Protein AF-A0A4U8SNS2-F1 (afdb_monomer_lite)

Sequence (271 aa):
MSETYQIYAPNSIILQVDKGTNKIHLTPYTNIETGKYTEEYSKALLQAWQIMEEAKKQYKPLYLDPSLKTNPNHFKEFQSFRNLYLKDPIKKAIAPWTKKEKAYYESLQTKRERYQYLVIRSGLRSAVIDIPFDAIGGVDEKGRVINKEYEDIFYQVDRNKDTLKSEFFATEWGIAAGILGNPEYFASDLTGFTARYVQSTILYIQLNPKIDYRGILKIIEIYGKDYVGSFRTFKSGLRKNPLRQQQLTALAKSIKPDRFGMLPYIDEIMG

pLDDT: mean 79.79, std 13.4, range [37.72, 96.94]

Structure (mmCIF, N/CA/C/O backbone):
data_AF-A0A4U8SNS2-F1
#
_entry.id   AF-A0A4U8SNS2-F1
#
loop_
_atom_site.group_PDB
_atom_site.id
_atom_site.type_symbol
_atom_site.label_atom_id
_atom_site.label_alt_id
_atom_site.label_comp_id
_atom_site.label_asym_id
_atom_site.label_entity_id
_atom_site.label_seq_id
_atom_site.pdbx_PDB_ins_code
_atom_site.Cartn_x
_atom_site.Cartn_y
_atom_site.Cartn_z
_atom_site.occupancy
_atom_site.B_iso_or_equiv
_atom_site.auth_seq_id
_atom_site.auth_comp_id
_atom_site.auth_asym_id
_atom_site.auth_atom_id
_atom_site.pdbx_PDB_model_num
ATOM 1 N N . MET A 1 1 ? -43.840 -0.088 43.034 1.00 58.06 1 MET A N 1
ATOM 2 C CA . MET A 1 1 ? -42.802 0.017 41.986 1.00 58.06 1 MET A CA 1
ATOM 3 C C . MET A 1 1 ? -42.118 -1.331 41.931 1.00 58.06 1 MET A C 1
ATOM 5 O O . MET A 1 1 ? -41.844 -1.858 43.004 1.00 58.06 1 MET A O 1
ATOM 9 N N . SER A 1 2 ? -41.939 -1.931 40.755 1.00 67.75 2 SER A N 1
ATOM 10 C CA . SER A 1 2 ? -41.145 -3.156 40.679 1.00 67.75 2 SER A CA 1
ATOM 11 C C . SER A 1 2 ? -39.680 -2.822 40.957 1.00 67.75 2 SER A C 1
ATOM 13 O O . SER A 1 2 ? -39.195 -1.755 40.576 1.00 67.75 2 SER A O 1
ATOM 15 N N . GLU A 1 3 ? -38.993 -3.685 41.702 1.00 90.38 3 GLU A N 1
ATOM 16 C CA . GLU A 1 3 ? -37.563 -3.515 41.935 1.00 90.38 3 GLU A CA 1
ATOM 17 C C . GLU A 1 3 ? -36.812 -3.736 40.622 1.00 90.38 3 GLU A C 1
ATOM 19 O O . GLU A 1 3 ? -37.021 -4.737 39.936 1.00 90.38 3 GLU A O 1
ATOM 24 N N . THR A 1 4 ? -35.912 -2.816 40.287 1.00 91.88 4 THR A N 1
ATOM 25 C CA . THR A 1 4 ? -35.063 -2.911 39.097 1.00 91.88 4 THR A CA 1
ATOM 26 C C . THR A 1 4 ? -33.593 -2.972 39.485 1.00 91.88 4 THR A C 1
ATOM 28 O O . THR A 1 4 ? -33.185 -2.341 40.461 1.00 91.88 4 THR A O 1
ATOM 31 N N . TYR A 1 5 ? -32.783 -3.658 38.684 1.00 91.50 5 TYR A N 1
ATOM 32 C CA . TYR A 1 5 ? -31.321 -3.617 38.751 1.00 91.50 5 TYR A CA 1
ATOM 33 C C . TYR A 1 5 ? -30.731 -3.153 37.416 1.00 91.50 5 TYR A C 1
ATOM 35 O O . TYR A 1 5 ? -31.436 -3.061 36.410 1.00 91.50 5 TYR A O 1
ATOM 43 N N . GLN A 1 6 ? -29.444 -2.808 37.414 1.00 92.69 6 GLN A N 1
ATOM 44 C CA . GLN A 1 6 ? -28.739 -2.334 36.225 1.00 92.69 6 GLN A CA 1
ATOM 45 C C . GLN A 1 6 ? -27.722 -3.367 35.748 1.00 92.69 6 GLN A C 1
ATOM 47 O O . GLN A 1 6 ? -27.016 -3.966 36.560 1.00 92.69 6 GLN A O 1
ATOM 52 N N . ILE A 1 7 ? -27.619 -3.527 34.430 1.00 90.88 7 ILE A N 1
ATOM 53 C CA . ILE A 1 7 ? -26.528 -4.260 33.782 1.00 90.88 7 ILE A CA 1
ATOM 54 C C . ILE A 1 7 ? -25.765 -3.329 32.840 1.00 90.88 7 ILE A C 1
ATOM 56 O O . ILE A 1 7 ? -26.348 -2.442 32.214 1.00 90.88 7 ILE A O 1
ATOM 60 N N . TYR A 1 8 ? -24.456 -3.551 32.734 1.00 88.00 8 TYR A N 1
ATOM 61 C CA . TYR A 1 8 ? -23.557 -2.790 31.869 1.00 88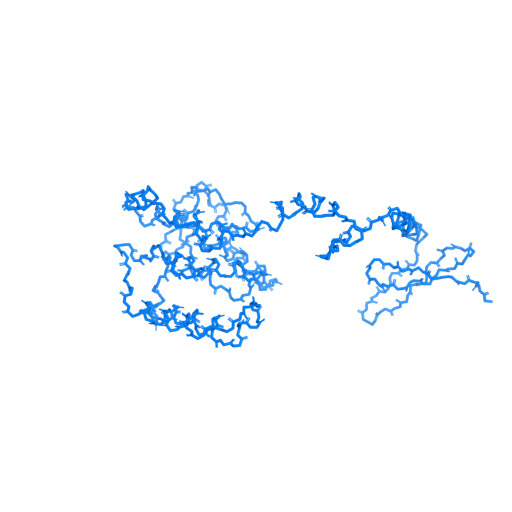.00 8 TYR A CA 1
ATOM 62 C C . TYR A 1 8 ? -23.155 -3.653 30.677 1.00 88.00 8 TYR A C 1
ATOM 64 O O . TYR A 1 8 ? -22.495 -4.684 30.839 1.00 88.00 8 TYR A O 1
ATOM 72 N N . ALA A 1 9 ? -23.563 -3.238 29.481 1.00 81.00 9 ALA A N 1
ATOM 73 C CA . ALA A 1 9 ? -23.196 -3.907 28.242 1.00 81.00 9 ALA A CA 1
ATOM 74 C C . ALA A 1 9 ? -21.748 -3.562 27.821 1.00 81.00 9 ALA A C 1
ATOM 76 O O . ALA A 1 9 ? -21.216 -2.527 28.233 1.00 81.00 9 ALA A O 1
ATOM 77 N N . PRO A 1 10 ? -21.099 -4.381 26.967 1.00 71.75 10 PRO A N 1
ATOM 78 C CA . PRO A 1 10 ? -19.729 -4.129 26.499 1.00 71.75 10 PRO A CA 1
ATOM 79 C C . PRO A 1 10 ? -19.518 -2.777 25.801 1.00 71.75 10 PRO A C 1
ATOM 81 O O . PRO A 1 10 ? -18.413 -2.246 25.808 1.00 71.75 10 PRO A O 1
ATOM 84 N N . ASN A 1 11 ? -20.568 -2.208 25.208 1.00 75.50 11 ASN A N 1
ATOM 85 C CA . ASN A 1 11 ? -20.565 -0.887 24.574 1.00 75.50 11 ASN A CA 1
ATOM 86 C C . ASN A 1 11 ? -20.884 0.262 25.556 1.00 75.50 11 ASN A C 1
ATOM 88 O O . ASN A 1 11 ? -21.256 1.350 25.121 1.00 75.50 11 ASN A O 1
ATOM 92 N N . SER A 1 12 ? -20.775 0.015 26.865 1.00 77.62 12 SER A N 1
ATOM 93 C CA . SER A 1 12 ? -21.041 0.969 27.952 1.00 77.62 12 SER A CA 1
ATOM 94 C C . SER A 1 12 ? -22.497 1.429 28.084 1.00 77.62 12 SER A C 1
ATOM 96 O O . SER A 1 12 ? -22.777 2.350 28.851 1.00 77.62 12 SER A O 1
ATOM 98 N N . ILE A 1 13 ? -23.442 0.789 27.387 1.00 82.12 13 ILE A N 1
ATOM 99 C CA . ILE A 1 13 ? -24.870 1.048 27.589 1.00 82.12 13 ILE A CA 1
ATOM 100 C C . ILE A 1 13 ? -25.312 0.430 28.917 1.00 82.12 13 ILE A C 1
ATOM 102 O O . ILE A 1 13 ? -25.026 -0.733 29.207 1.00 82.12 13 ILE A O 1
ATOM 106 N N . ILE A 1 14 ? -26.038 1.221 29.705 1.00 87.62 14 ILE A N 1
ATOM 107 C CA . ILE A 1 14 ? -26.654 0.791 30.958 1.00 87.62 14 ILE A CA 1
ATOM 108 C C . ILE A 1 14 ? -28.099 0.404 30.663 1.00 87.62 14 ILE A C 1
ATOM 110 O O . ILE A 1 14 ? -28.869 1.220 30.155 1.00 87.62 14 ILE A O 1
ATOM 114 N N . LEU A 1 15 ? -28.469 -0.828 30.993 1.00 88.38 15 LEU A N 1
ATOM 115 C CA . LEU A 1 15 ? -29.829 -1.331 30.819 1.00 88.38 15 LEU A CA 1
ATOM 116 C C . LEU A 1 15 ? -30.478 -1.533 32.184 1.00 88.38 15 LEU A C 1
ATOM 118 O O . LEU A 1 15 ? -29.872 -2.123 33.079 1.00 88.38 15 LEU A O 1
ATOM 122 N N . GLN A 1 16 ? -31.713 -1.055 32.335 1.00 90.62 16 GLN A N 1
ATOM 123 C CA . GLN A 1 16 ? -32.533 -1.339 33.512 1.00 90.62 16 GLN A CA 1
ATOM 124 C C . GLN A 1 16 ? -33.328 -2.623 33.296 1.00 90.62 16 GLN A C 1
ATOM 126 O O . GLN A 1 16 ? -33.959 -2.802 32.251 1.00 90.62 16 GLN A O 1
ATOM 131 N N . VAL A 1 17 ? -33.297 -3.506 34.289 1.00 90.69 17 VAL A N 1
ATOM 132 C CA . VAL A 1 17 ? -33.925 -4.825 34.236 1.00 90.69 17 VAL A CA 1
ATOM 133 C C . VAL A 1 17 ? -34.831 -5.011 35.444 1.00 90.69 17 VAL A C 1
ATOM 135 O O . VAL A 1 17 ? -34.422 -4.779 36.582 1.00 90.69 17 VAL A O 1
ATOM 138 N N . ASP A 1 18 ? -36.064 -5.437 35.196 1.00 90.56 18 ASP A N 1
ATOM 139 C CA . ASP A 1 18 ? -37.022 -5.792 36.238 1.00 90.56 18 ASP A CA 1
ATOM 140 C C . ASP A 1 18 ? -36.593 -7.080 36.960 1.00 90.56 18 ASP A C 1
ATOM 142 O O . ASP A 1 18 ? -36.318 -8.102 36.328 1.00 90.56 18 ASP A O 1
ATOM 146 N N . LYS A 1 19 ? -36.538 -7.048 38.293 1.00 86.75 19 LYS A N 1
ATOM 147 C CA . LYS A 1 19 ? -35.999 -8.142 39.116 1.00 86.75 19 LYS A CA 1
ATOM 148 C C . LYS A 1 19 ? -36.897 -9.384 39.158 1.00 86.75 19 LYS A C 1
ATOM 150 O O . LYS A 1 19 ? -36.391 -10.476 39.393 1.00 86.75 19 LYS A O 1
ATOM 155 N N . GLY A 1 20 ? -38.206 -9.234 38.948 1.00 84.75 20 GLY A N 1
ATOM 156 C CA . GLY A 1 20 ? -39.160 -10.349 38.991 1.00 84.75 20 GLY A CA 1
ATOM 157 C C . GLY A 1 20 ? -39.376 -11.009 37.632 1.00 84.75 20 GLY A C 1
ATOM 158 O O . GLY A 1 20 ? -39.603 -12.212 37.555 1.00 84.75 20 GLY A O 1
ATOM 159 N N . THR A 1 21 ? -39.292 -10.223 36.561 1.00 86.00 21 THR A N 1
ATOM 160 C CA . THR A 1 21 ? -39.642 -10.667 35.202 1.00 86.00 21 THR A CA 1
ATOM 161 C C . THR A 1 21 ? -38.451 -10.735 34.253 1.00 86.00 21 THR A C 1
ATOM 163 O O . THR A 1 21 ? -38.599 -11.209 33.130 1.00 86.00 21 THR A O 1
ATOM 166 N N . ASN A 1 22 ? -37.274 -10.247 34.664 1.00 85.50 22 ASN A N 1
ATOM 167 C CA . ASN A 1 22 ? -36.106 -10.067 33.795 1.00 85.50 22 ASN A CA 1
ATOM 168 C C . ASN A 1 22 ? -36.405 -9.228 32.540 1.00 85.50 22 ASN A C 1
ATOM 170 O O . ASN A 1 22 ? -35.710 -9.313 31.523 1.00 85.50 22 ASN A O 1
ATOM 174 N N . LYS A 1 23 ? -37.452 -8.399 32.601 1.00 87.25 23 LYS A N 1
ATOM 175 C CA . LYS A 1 23 ? -37.836 -7.528 31.502 1.00 87.25 23 LYS A CA 1
ATOM 176 C C . LYS A 1 23 ? -36.833 -6.391 31.377 1.00 87.25 23 LYS A C 1
ATOM 178 O O . LYS A 1 23 ? -36.625 -5.641 32.327 1.00 87.25 23 LYS A O 1
ATOM 183 N N . ILE A 1 24 ? -36.247 -6.240 30.193 1.00 88.12 24 ILE A N 1
ATOM 184 C CA . ILE A 1 24 ? -35.331 -5.139 29.893 1.00 88.12 24 ILE A CA 1
ATOM 185 C C . ILE A 1 24 ? -36.140 -3.914 29.477 1.00 88.12 24 ILE A C 1
ATOM 187 O O . ILE A 1 24 ? -37.003 -3.981 28.597 1.00 88.12 24 ILE A O 1
ATOM 191 N N . HIS A 1 25 ? -35.852 -2.785 30.112 1.00 85.69 25 HIS A N 1
ATOM 192 C CA . HIS A 1 25 ? -36.451 -1.502 29.787 1.00 85.69 25 HIS A CA 1
ATOM 193 C C . HIS A 1 25 ? -35.676 -0.893 28.622 1.00 85.69 25 HIS A C 1
ATOM 195 O O . HIS A 1 25 ? -34.530 -0.469 28.772 1.00 85.69 25 HIS A O 1
ATOM 201 N N . LEU A 1 26 ? -36.304 -0.870 27.451 1.00 80.50 26 LEU A N 1
ATOM 202 C CA . LEU A 1 26 ? -35.721 -0.269 26.263 1.00 80.50 26 LEU A CA 1
ATOM 203 C C . LEU A 1 26 ? -36.050 1.226 26.259 1.00 80.50 26 LEU A C 1
ATOM 205 O O . LEU A 1 26 ? -37.209 1.613 26.109 1.00 80.50 26 LEU A O 1
ATOM 209 N N . THR A 1 27 ? -35.038 2.064 26.465 1.00 72.56 27 THR A N 1
ATOM 210 C CA . THR A 1 27 ? -35.180 3.517 26.397 1.00 72.56 27 THR A CA 1
ATOM 211 C C . THR A 1 27 ? -34.966 4.010 24.967 1.00 72.56 27 THR A C 1
ATOM 213 O O . THR A 1 27 ? -34.025 3.571 24.299 1.00 72.56 27 THR A O 1
ATOM 216 N N . PRO A 1 28 ? -35.814 4.929 24.475 1.00 67.69 28 PRO A N 1
ATOM 217 C CA . PRO A 1 28 ? -35.593 5.558 23.187 1.00 67.69 28 PRO A CA 1
ATOM 218 C C . PRO A 1 28 ? -34.294 6.352 23.187 1.00 67.69 28 PRO A C 1
ATOM 220 O O . PRO A 1 28 ? -34.064 7.201 24.048 1.00 67.69 28 PRO A O 1
ATOM 223 N N . TYR A 1 29 ? -33.451 6.064 22.199 1.00 65.81 29 TYR A N 1
ATOM 224 C CA . TYR A 1 29 ? -32.315 6.903 21.851 1.00 65.81 29 TYR A CA 1
ATOM 225 C C . TYR A 1 29 ? -32.758 7.841 20.726 1.00 65.81 29 TYR A C 1
ATOM 227 O O . TYR A 1 29 ? -33.479 7.423 19.820 1.00 65.81 29 TYR A O 1
ATOM 235 N N . THR A 1 30 ? -32.379 9.118 20.797 1.00 65.44 30 THR A N 1
ATOM 236 C CA . THR A 1 30 ? -32.821 10.159 19.854 1.00 65.44 30 THR A CA 1
ATOM 237 C C . THR A 1 30 ? -32.709 9.697 18.398 1.00 65.44 30 THR A C 1
ATOM 239 O O . THR A 1 30 ? -31.627 9.313 17.959 1.00 65.44 30 THR A O 1
ATOM 242 N N . ASN A 1 31 ? -33.820 9.777 17.655 1.00 64.56 31 ASN A N 1
ATOM 243 C CA . ASN A 1 31 ? -33.942 9.438 16.229 1.00 64.56 31 ASN A CA 1
ATOM 244 C C . ASN A 1 31 ? -33.672 7.967 15.848 1.00 64.56 31 ASN A C 1
ATOM 246 O O . ASN A 1 31 ? -33.418 7.687 14.678 1.00 64.56 31 ASN A O 1
ATOM 250 N N . ILE A 1 32 ? -33.752 7.025 16.794 1.00 66.00 32 ILE A N 1
ATOM 251 C CA . ILE A 1 32 ? -33.686 5.582 16.517 1.00 66.00 32 ILE A CA 1
ATOM 252 C C . ILE A 1 32 ? -34.972 4.931 17.025 1.00 66.00 32 ILE A C 1
ATOM 254 O O . ILE A 1 32 ? -35.309 5.053 18.203 1.00 66.00 32 ILE A O 1
ATOM 258 N N . GLU A 1 33 ? -35.692 4.231 16.146 1.00 70.62 33 GLU A N 1
ATOM 259 C CA . GLU A 1 33 ? -36.829 3.413 16.568 1.00 70.62 33 GLU A CA 1
ATOM 260 C C . GLU A 1 33 ? -36.349 2.297 17.498 1.00 70.62 33 GLU A C 1
ATOM 262 O O . GLU A 1 33 ? -35.540 1.441 17.136 1.00 70.62 33 GLU A O 1
ATOM 267 N N . THR A 1 34 ? -36.859 2.304 18.723 1.00 70.06 34 THR A N 1
ATOM 268 C CA . THR A 1 34 ? -36.603 1.242 19.687 1.00 70.06 34 THR A CA 1
ATOM 269 C C . THR A 1 34 ? -37.538 0.073 19.409 1.00 70.06 34 THR A C 1
ATOM 271 O O . THR A 1 34 ? -38.757 0.237 19.364 1.00 70.06 34 THR A O 1
ATOM 274 N N . GLY A 1 35 ? -36.969 -1.123 19.239 1.00 71.50 35 GLY A N 1
ATOM 275 C CA . GLY A 1 35 ? -37.746 -2.350 19.075 1.00 71.50 35 GLY A CA 1
ATOM 276 C C . GLY A 1 35 ? -38.641 -2.657 20.282 1.00 71.50 35 GLY A C 1
ATOM 277 O O . GLY A 1 35 ? -38.496 -2.088 21.365 1.00 71.50 35 GLY A O 1
ATOM 278 N N . LYS A 1 36 ? -39.579 -3.592 20.109 1.00 77.19 36 LYS A N 1
ATOM 279 C CA . LYS A 1 36 ? -40.393 -4.102 21.222 1.00 77.19 36 LYS A CA 1
ATOM 280 C C . LYS A 1 36 ? -39.582 -5.092 22.057 1.00 77.19 36 LYS A C 1
ATOM 282 O O . LYS A 1 36 ? -38.733 -5.808 21.532 1.00 77.19 36 LYS A O 1
ATOM 287 N N . TYR A 1 37 ? -39.889 -5.159 23.351 1.00 77.06 37 TYR A N 1
ATOM 288 C CA . TYR A 1 37 ? -39.394 -6.231 24.211 1.00 77.06 37 TYR A CA 1
ATOM 289 C C . TYR A 1 37 ? -39.788 -7.595 23.634 1.00 77.06 37 TYR A C 1
ATOM 291 O O . TYR A 1 37 ? -40.953 -7.807 23.293 1.00 77.06 37 TYR A O 1
ATOM 299 N N . THR A 1 38 ? -38.828 -8.514 23.598 1.00 83.56 38 THR A N 1
ATOM 300 C CA . THR A 1 38 ? -39.070 -9.946 23.423 1.00 83.56 38 THR A CA 1
ATOM 301 C C . THR A 1 38 ? -38.384 -10.694 24.561 1.00 83.56 38 THR A C 1
ATOM 303 O O . THR A 1 38 ? -37.312 -10.295 25.047 1.00 83.56 38 THR A O 1
ATOM 306 N N . GLU A 1 39 ? -39.024 -11.764 25.020 1.00 85.38 39 GLU A N 1
ATOM 307 C CA . GLU A 1 39 ? -38.498 -12.590 26.104 1.00 85.38 39 GLU A CA 1
ATOM 308 C C . GLU A 1 39 ? -37.200 -13.277 25.668 1.00 85.38 39 GLU A C 1
ATOM 310 O O . GLU A 1 39 ? -36.213 -13.288 26.406 1.00 85.38 39 GLU A O 1
ATOM 315 N N . GLU A 1 40 ? -37.153 -13.749 24.423 1.00 85.81 40 GLU A N 1
ATOM 316 C CA . GLU A 1 40 ? -36.017 -14.455 23.841 1.00 85.81 40 GLU A CA 1
ATOM 317 C C . GLU A 1 40 ? -34.770 -13.570 23.741 1.00 85.81 40 GLU A C 1
ATOM 319 O O . GLU A 1 40 ? -33.685 -14.004 24.138 1.00 85.81 40 GLU A O 1
ATOM 324 N N . TYR A 1 41 ? -34.895 -12.319 23.271 1.00 81.25 41 TYR A N 1
ATOM 325 C CA . TYR A 1 41 ? -33.744 -11.405 23.197 1.00 81.25 41 TYR A CA 1
ATOM 326 C C . TYR A 1 41 ? -33.242 -11.021 24.583 1.00 81.25 41 TYR A C 1
ATOM 328 O O . TYR A 1 41 ? -32.033 -10.946 24.801 1.00 81.25 41 TYR A O 1
ATOM 336 N N . SER A 1 42 ? -34.156 -10.827 25.535 1.00 84.38 42 SER A N 1
ATOM 337 C CA . SER A 1 42 ? -33.786 -10.484 26.909 1.00 84.38 42 SER A CA 1
ATOM 338 C C . SER A 1 42 ? -33.070 -11.643 27.594 1.00 84.38 42 SER A C 1
ATOM 340 O O . SER A 1 42 ? -32.036 -11.441 28.231 1.00 84.38 42 SER A O 1
ATOM 342 N N . LYS A 1 43 ? -33.549 -12.874 27.387 1.00 88.88 43 LYS A N 1
ATOM 343 C CA . LYS A 1 43 ? -32.899 -14.092 27.875 1.00 88.88 43 LYS A CA 1
ATOM 344 C C . LYS A 1 43 ? -31.502 -14.262 27.280 1.00 88.88 43 LYS A C 1
ATOM 346 O O . LYS A 1 43 ? -30.557 -14.486 28.034 1.00 88.88 43 LYS A O 1
ATOM 351 N N . ALA A 1 44 ? -31.355 -14.111 25.963 1.00 87.31 44 ALA A N 1
ATOM 352 C CA . ALA A 1 44 ? -30.059 -14.220 25.293 1.00 87.31 44 ALA A CA 1
ATOM 353 C C . ALA A 1 44 ? -29.063 -13.157 25.787 1.00 87.31 44 ALA A C 1
ATOM 355 O O . ALA A 1 44 ? -27.910 -13.475 26.081 1.00 87.31 44 ALA A O 1
ATOM 356 N N . LEU A 1 45 ? -29.508 -11.904 25.937 1.00 87.88 45 LEU A N 1
ATOM 357 C CA . LEU A 1 45 ? -28.664 -10.816 26.427 1.00 87.88 45 LEU A CA 1
ATOM 358 C C . LEU A 1 45 ? -28.220 -11.044 27.880 1.00 87.88 45 LEU A C 1
ATOM 360 O O . LEU A 1 45 ? -27.045 -10.865 28.194 1.00 87.88 45 LEU A O 1
ATOM 364 N N . LEU A 1 46 ? -29.134 -11.460 28.761 1.00 90.00 46 LEU A N 1
ATOM 365 C CA . LEU A 1 46 ? -28.813 -11.736 30.164 1.00 90.00 46 LEU A CA 1
ATOM 366 C C . LEU A 1 46 ? -27.861 -12.926 30.307 1.00 90.00 46 LEU A C 1
ATOM 368 O O . LEU A 1 46 ? -26.929 -12.859 31.106 1.00 90.00 46 LEU A O 1
ATOM 372 N N . GLN A 1 47 ? -28.037 -13.974 29.498 1.00 91.25 47 GLN A N 1
ATOM 373 C CA . GLN A 1 47 ? -27.089 -15.090 29.430 1.00 91.25 47 GLN A CA 1
ATOM 374 C C . GLN A 1 47 ? -25.704 -14.624 28.965 1.00 91.25 47 GLN A C 1
ATOM 376 O O . GLN A 1 47 ? -24.703 -14.957 29.595 1.00 91.25 47 GLN A O 1
ATOM 381 N N . ALA A 1 48 ? -25.630 -13.807 27.909 1.00 87.56 48 ALA A N 1
ATOM 382 C CA . ALA A 1 48 ? -24.366 -13.248 27.432 1.00 87.56 48 ALA A CA 1
ATOM 383 C C . ALA A 1 48 ? -23.693 -12.355 28.490 1.00 87.56 48 ALA A C 1
ATOM 385 O O . ALA A 1 48 ? -22.481 -12.442 28.694 1.00 87.56 48 ALA A O 1
ATOM 386 N N . TRP A 1 49 ? -24.474 -11.534 29.199 1.00 90.50 49 TRP A N 1
ATOM 387 C CA . TRP A 1 49 ? -23.984 -10.701 30.296 1.00 90.50 49 TRP A CA 1
ATOM 388 C C . TRP A 1 49 ? -23.435 -11.548 31.452 1.00 90.50 49 TRP A C 1
ATOM 390 O O . TRP A 1 49 ? -22.336 -11.272 31.927 1.00 90.50 49 TRP A O 1
ATOM 400 N N . GLN A 1 50 ? -24.132 -12.617 31.852 1.00 90.44 50 GLN A N 1
ATOM 401 C CA . GLN A 1 50 ? -23.651 -13.549 32.880 1.00 90.44 50 GLN A CA 1
ATOM 402 C C . GLN A 1 50 ? -22.341 -14.228 32.471 1.00 90.44 50 GLN A C 1
ATOM 404 O O . GLN A 1 50 ? -21.395 -14.241 33.255 1.00 90.44 50 GLN A O 1
ATOM 409 N N . ILE A 1 51 ? -22.254 -14.740 31.238 1.00 89.94 51 ILE A N 1
ATOM 410 C CA . ILE A 1 51 ? -21.023 -15.348 30.707 1.00 89.94 51 ILE A CA 1
ATOM 411 C C . ILE A 1 51 ? -19.869 -14.342 30.754 1.00 89.94 51 ILE A C 1
ATOM 413 O O . ILE A 1 51 ? -18.769 -14.679 31.190 1.00 89.94 51 ILE A O 1
ATOM 417 N N . MET A 1 52 ? -20.117 -13.100 30.333 1.00 87.62 52 MET A N 1
ATOM 418 C CA . MET A 1 52 ? -19.121 -12.033 30.373 1.00 87.62 52 MET A CA 1
ATOM 419 C C . MET A 1 52 ? -18.669 -11.731 31.810 1.00 87.62 52 MET A C 1
ATOM 421 O O . MET A 1 52 ? -17.469 -11.609 32.046 1.00 87.62 52 MET A O 1
ATOM 425 N N . GLU A 1 53 ? -19.591 -11.598 32.766 1.00 88.19 53 GLU A N 1
ATOM 426 C CA . GLU A 1 53 ? -19.251 -11.325 34.169 1.00 88.19 53 GLU A CA 1
ATOM 427 C C . GLU A 1 53 ? -18.457 -12.473 34.804 1.00 88.19 53 GLU A C 1
ATOM 429 O O . GLU A 1 53 ? -17.467 -12.226 35.493 1.00 88.19 53 GLU A O 1
ATOM 434 N N . GLU A 1 54 ? -18.809 -13.727 34.516 1.00 90.19 54 GLU A N 1
ATOM 435 C CA . GLU A 1 54 ? -18.022 -14.880 34.966 1.00 90.19 54 GLU A CA 1
ATOM 436 C C . GLU A 1 54 ? -16.626 -14.914 34.327 1.00 90.19 54 GLU A C 1
ATOM 438 O O . GLU A 1 54 ? -15.629 -15.121 35.024 1.00 90.19 54 GLU A O 1
ATOM 443 N N . ALA A 1 55 ? -16.514 -14.622 33.028 1.00 85.06 55 ALA A N 1
ATOM 444 C CA . ALA A 1 55 ? -15.223 -14.538 32.348 1.00 85.06 55 ALA A CA 1
ATOM 445 C C . ALA A 1 55 ? -14.332 -13.423 32.930 1.00 85.06 55 ALA A C 1
ATOM 447 O O . ALA A 1 55 ? -13.137 -13.635 33.143 1.00 85.06 55 ALA A O 1
ATOM 448 N N . LYS A 1 56 ? -14.904 -12.252 33.251 1.00 82.25 56 LYS A N 1
ATOM 449 C CA . LYS A 1 56 ? -14.180 -11.141 33.898 1.00 82.25 56 LYS A CA 1
ATOM 450 C C . LYS A 1 56 ? -13.620 -11.535 35.263 1.00 82.25 56 LYS A C 1
ATOM 452 O O . LYS A 1 56 ? -12.487 -11.174 35.562 1.00 82.25 56 LYS A O 1
ATOM 457 N N . LYS A 1 57 ? -14.376 -12.284 36.077 1.00 87.69 57 LYS A N 1
ATOM 458 C CA . LYS A 1 57 ? -13.906 -12.767 37.392 1.00 87.69 57 LYS A CA 1
ATOM 459 C C . LYS A 1 57 ? -12.691 -13.688 37.270 1.00 87.69 57 LYS A C 1
ATOM 461 O O . LYS A 1 57 ? -11.834 -13.693 38.150 1.00 87.69 57 LYS A O 1
ATOM 466 N N . GLN A 1 58 ? -12.617 -14.470 36.192 1.00 86.31 58 GLN A N 1
ATOM 467 C CA . GLN A 1 58 ? -11.497 -15.377 35.922 1.00 86.31 58 GLN A CA 1
ATOM 468 C C . GLN A 1 58 ? -10.306 -14.673 35.258 1.00 86.31 58 GLN A C 1
ATOM 470 O O . GLN A 1 58 ? -9.171 -15.146 35.367 1.00 86.31 58 GLN A O 1
ATOM 475 N N . TYR A 1 59 ? -10.541 -13.548 34.580 1.00 79.19 59 TYR A N 1
ATOM 476 C CA . TYR A 1 59 ? -9.501 -12.805 33.886 1.00 79.19 59 TYR A CA 1
ATOM 477 C C . TYR A 1 59 ? -8.537 -12.142 34.875 1.00 79.19 59 TYR A C 1
ATOM 479 O O . TYR A 1 59 ? -8.872 -11.190 35.578 1.00 79.19 59 TYR A O 1
ATOM 487 N N . LYS A 1 60 ? -7.295 -12.630 34.891 1.00 78.38 60 LYS A N 1
ATOM 488 C CA . LYS A 1 60 ? -6.177 -11.990 35.585 1.00 78.38 60 LYS A CA 1
ATOM 489 C C . LYS A 1 60 ? -5.336 -11.244 34.549 1.00 78.38 60 LYS A C 1
ATOM 491 O O . LYS A 1 60 ? -4.548 -11.892 33.859 1.00 78.38 60 LYS A O 1
ATOM 496 N N . PRO A 1 61 ? -5.503 -9.918 34.391 1.00 69.94 61 PRO A N 1
ATOM 497 C CA . PRO A 1 61 ? -4.666 -9.159 33.474 1.00 69.94 61 PRO A CA 1
ATOM 498 C C . PRO A 1 61 ? -3.200 -9.267 33.894 1.00 69.94 61 PRO A C 1
ATOM 500 O O . PRO A 1 61 ? -2.848 -9.006 35.045 1.00 69.94 61 PRO A O 1
ATOM 503 N N . LEU A 1 62 ? -2.341 -9.629 32.946 1.00 67.88 62 LEU A N 1
ATOM 504 C CA . LEU A 1 62 ? -0.900 -9.578 33.135 1.00 67.88 62 LEU A CA 1
ATOM 505 C C . LEU A 1 62 ? -0.427 -8.162 32.786 1.00 67.88 62 LEU A C 1
ATOM 507 O O . LEU A 1 62 ? -0.335 -7.800 31.612 1.00 67.88 62 LEU A O 1
ATOM 511 N N . TYR A 1 63 ? -0.158 -7.342 33.796 1.00 69.44 63 TYR A N 1
ATOM 512 C CA . TYR A 1 63 ? 0.431 -6.022 33.586 1.00 69.44 63 TYR A CA 1
ATOM 513 C C . TYR A 1 63 ? 1.951 -6.125 33.664 1.00 69.44 63 TYR A C 1
ATOM 515 O O . TYR A 1 63 ? 2.500 -6.589 34.664 1.00 69.44 63 TYR A O 1
ATOM 523 N N . LEU A 1 64 ? 2.643 -5.662 32.620 1.00 69.69 64 LEU A N 1
ATOM 524 C CA . LEU A 1 64 ? 4.088 -5.491 32.692 1.00 69.69 64 LEU A CA 1
ATOM 525 C C . LEU A 1 64 ? 4.393 -4.373 33.692 1.00 69.69 64 LEU A C 1
ATOM 527 O O . LEU A 1 64 ? 4.126 -3.206 33.419 1.00 69.69 64 LEU A O 1
ATOM 531 N N . ASP A 1 65 ? 4.981 -4.736 34.827 1.00 71.75 65 ASP A N 1
ATOM 532 C CA . ASP A 1 65 ? 5.653 -3.794 35.717 1.00 71.75 65 ASP A CA 1
ATOM 533 C C . ASP A 1 65 ? 7.054 -3.510 35.151 1.00 71.75 65 ASP A C 1
ATOM 535 O O . ASP A 1 65 ? 7.940 -4.363 35.266 1.00 71.75 65 ASP A O 1
ATOM 539 N N . PRO A 1 66 ? 7.296 -2.333 34.545 1.00 66.12 66 PRO A N 1
ATOM 540 C CA . PRO A 1 66 ? 8.591 -2.018 33.952 1.00 66.12 66 PRO A CA 1
ATOM 541 C C . PRO A 1 66 ? 9.707 -1.888 34.998 1.00 66.12 66 PRO A C 1
ATOM 543 O O . PRO A 1 66 ? 10.879 -1.927 34.634 1.00 66.12 66 PRO A O 1
ATOM 546 N N . SER A 1 67 ? 9.369 -1.746 36.286 1.00 77.88 67 SER A N 1
ATOM 547 C CA . SER A 1 67 ? 10.350 -1.707 37.373 1.00 77.88 67 SER A CA 1
ATOM 548 C C . SER A 1 67 ? 10.788 -3.096 37.849 1.00 77.88 67 SER A C 1
ATOM 550 O O . SER A 1 67 ? 11.762 -3.190 38.594 1.00 77.88 67 SER A O 1
ATOM 552 N N . LEU A 1 68 ? 10.091 -4.160 37.415 1.00 73.94 68 LEU A N 1
ATOM 553 C CA . LEU A 1 68 ? 10.316 -5.567 37.787 1.00 73.94 68 LEU A CA 1
ATOM 554 C C . LEU A 1 68 ? 10.275 -5.843 39.300 1.00 73.94 68 LEU A C 1
ATOM 556 O O . LEU A 1 68 ? 10.763 -6.875 39.759 1.00 73.94 68 LEU A O 1
ATOM 560 N N . LYS A 1 69 ? 9.685 -4.938 40.086 1.00 76.12 69 LYS A N 1
ATOM 561 C CA . LYS A 1 69 ? 9.654 -5.036 41.551 1.00 76.12 69 LYS A CA 1
ATOM 562 C C . LYS A 1 69 ? 8.592 -6.010 42.041 1.00 76.12 69 LYS A C 1
ATOM 564 O O . LYS A 1 69 ? 8.788 -6.665 43.058 1.00 76.12 69 LYS A O 1
ATOM 569 N N . THR A 1 70 ? 7.469 -6.089 41.332 1.00 74.38 70 THR A N 1
ATOM 570 C CA . THR A 1 70 ? 6.316 -6.921 41.717 1.00 74.38 70 THR A CA 1
ATOM 571 C C . THR A 1 70 ? 6.489 -8.395 41.356 1.00 74.38 70 THR A C 1
ATOM 573 O O . THR A 1 70 ? 6.036 -9.263 42.095 1.00 74.38 70 THR A O 1
ATOM 576 N N . ASN A 1 71 ? 7.172 -8.689 40.248 1.00 71.44 71 ASN A N 1
ATOM 577 C CA . ASN A 1 71 ? 7.533 -10.043 39.841 1.00 71.44 71 ASN A CA 1
ATOM 578 C C . ASN A 1 71 ? 8.784 -9.992 38.941 1.00 71.44 71 ASN A C 1
ATOM 580 O O . ASN A 1 71 ? 8.684 -9.582 37.779 1.00 71.44 71 ASN A O 1
ATOM 584 N N . PRO A 1 72 ? 9.953 -10.444 39.430 1.00 73.88 72 PRO A N 1
ATOM 585 C CA . PRO A 1 72 ? 11.197 -10.451 38.656 1.00 73.88 72 PRO A CA 1
ATOM 586 C C . PRO A 1 72 ? 11.125 -11.269 37.354 1.00 73.88 72 PRO A C 1
ATOM 588 O O . PRO A 1 72 ? 11.897 -11.024 36.427 1.00 73.88 72 PRO A O 1
ATOM 591 N N . ASN A 1 73 ? 10.181 -12.215 37.251 1.00 74.12 73 ASN A N 1
ATOM 592 C CA . ASN A 1 73 ? 9.989 -13.057 36.070 1.00 74.12 73 ASN A CA 1
ATOM 593 C C . ASN A 1 73 ? 9.065 -12.439 35.007 1.00 74.12 73 ASN A C 1
ATOM 595 O O . ASN A 1 73 ? 9.042 -12.950 33.883 1.00 74.12 73 ASN A O 1
ATOM 599 N N . HIS A 1 74 ? 8.374 -11.320 35.290 1.00 76.00 74 HIS A N 1
ATOM 600 C CA . HIS A 1 74 ? 7.490 -10.656 34.316 1.00 76.00 74 HIS A CA 1
ATOM 601 C C . HIS A 1 74 ? 8.211 -10.336 33.008 1.00 76.00 74 HIS A C 1
ATOM 603 O O . HIS A 1 74 ? 7.635 -10.490 31.937 1.00 76.00 74 HIS A O 1
ATOM 609 N N . PHE A 1 75 ? 9.492 -9.960 33.061 1.00 70.50 75 PHE A N 1
ATOM 610 C CA . PHE A 1 75 ? 10.269 -9.704 31.848 1.00 70.50 75 PHE A CA 1
ATOM 611 C C . PHE A 1 75 ? 10.354 -10.931 30.923 1.00 70.50 75 PHE A C 1
ATOM 613 O O . PHE A 1 75 ? 10.322 -10.790 29.702 1.00 70.50 75 PHE A O 1
ATOM 620 N N . LYS A 1 76 ? 10.454 -12.140 31.490 1.00 76.00 76 LYS A N 1
ATOM 621 C CA . LYS A 1 76 ? 10.547 -13.399 30.736 1.00 76.00 76 LYS A CA 1
ATOM 622 C C . LYS A 1 76 ? 9.184 -13.835 30.193 1.00 76.00 76 LYS A C 1
ATOM 624 O O . LYS A 1 76 ? 9.107 -14.307 29.064 1.00 76.00 76 LYS A O 1
ATOM 629 N N . GLU A 1 77 ? 8.117 -13.627 30.958 1.00 74.50 77 GLU A N 1
ATOM 630 C CA . GLU A 1 77 ? 6.735 -13.881 30.523 1.00 74.50 77 GLU A CA 1
ATOM 631 C C . GLU A 1 77 ? 6.317 -12.926 29.395 1.00 74.50 77 GLU A C 1
ATOM 633 O O . GLU A 1 77 ? 5.725 -13.349 28.405 1.00 74.50 77 GLU A O 1
ATOM 638 N N . PHE A 1 78 ? 6.716 -11.653 29.483 1.00 75.38 78 PHE A N 1
ATOM 639 C CA . PHE A 1 78 ? 6.449 -10.647 28.452 1.00 75.38 78 PHE A CA 1
ATOM 640 C C . PHE A 1 78 ? 7.396 -10.734 27.251 1.00 75.38 78 PHE A C 1
ATOM 642 O O . PHE A 1 78 ? 7.152 -10.092 26.229 1.00 75.38 78 PHE A O 1
ATOM 649 N N . GLN A 1 79 ? 8.477 -11.518 27.338 1.00 74.94 79 GLN A N 1
ATOM 650 C CA . GLN A 1 79 ? 9.420 -11.686 26.233 1.00 74.94 79 GLN A CA 1
ATOM 651 C C . GLN A 1 79 ? 8.781 -12.395 25.039 1.00 74.94 79 GLN A C 1
ATOM 653 O O . GLN A 1 79 ? 9.061 -12.011 23.909 1.00 74.94 79 GLN A O 1
ATOM 658 N N . SER A 1 80 ? 7.907 -13.382 25.254 1.00 70.94 80 SER A N 1
ATOM 659 C CA . SER A 1 80 ? 7.194 -14.063 24.162 1.00 70.94 80 SER A CA 1
ATOM 660 C C . SER A 1 80 ? 6.252 -13.101 23.432 1.00 70.94 80 SER A C 1
ATOM 662 O O . SER A 1 80 ? 6.322 -12.992 22.210 1.00 70.94 80 SER A O 1
ATOM 664 N N . PHE A 1 81 ? 5.459 -12.322 24.177 1.00 70.50 81 PHE A N 1
ATOM 665 C CA . PHE A 1 81 ? 4.610 -11.259 23.634 1.00 70.50 81 PHE A CA 1
ATOM 666 C C . PHE A 1 81 ? 5.434 -10.190 22.902 1.00 70.50 81 PHE A C 1
ATOM 668 O O . PHE A 1 81 ? 5.114 -9.839 21.768 1.00 70.50 81 PHE A O 1
ATOM 675 N N . ARG A 1 82 ? 6.535 -9.712 23.501 1.00 68.44 82 ARG A N 1
ATOM 676 C CA . ARG A 1 82 ? 7.443 -8.755 22.858 1.00 68.44 82 ARG A CA 1
ATOM 677 C C . ARG A 1 82 ? 8.022 -9.326 21.569 1.00 68.44 82 ARG A C 1
ATOM 679 O O . ARG A 1 82 ? 8.007 -8.646 20.558 1.00 68.44 82 ARG A O 1
ATOM 686 N N . ASN A 1 83 ? 8.508 -10.560 21.581 1.00 70.31 83 ASN A N 1
ATOM 687 C CA . ASN A 1 83 ? 9.120 -11.182 20.408 1.00 70.31 83 ASN A CA 1
ATOM 688 C C . ASN A 1 83 ? 8.106 -11.434 19.284 1.00 70.31 83 ASN A C 1
ATOM 690 O O . ASN A 1 83 ? 8.490 -11.402 18.115 1.00 70.31 83 ASN A O 1
ATOM 694 N N . LEU A 1 84 ? 6.837 -11.666 19.631 1.00 62.47 84 LEU A N 1
ATOM 695 C CA . LEU A 1 84 ? 5.757 -11.923 18.681 1.00 62.47 84 LEU A CA 1
ATOM 696 C C . LEU A 1 84 ? 5.133 -10.631 18.120 1.00 62.47 84 LEU A C 1
ATOM 698 O O . LEU A 1 84 ? 4.877 -10.563 16.922 1.00 62.47 84 LEU A O 1
ATOM 702 N N . TYR A 1 85 ? 4.922 -9.606 18.955 1.00 46.25 85 TYR A N 1
ATOM 703 C CA . TYR A 1 85 ? 4.127 -8.413 18.609 1.00 46.25 85 TYR A CA 1
ATOM 704 C C . TYR A 1 85 ? 4.871 -7.078 18.706 1.00 46.25 85 TYR A C 1
ATOM 706 O O . TYR A 1 85 ? 4.503 -6.126 18.025 1.00 46.25 85 TYR A O 1
ATOM 714 N N . LEU A 1 86 ? 5.911 -6.986 19.538 1.00 60.94 86 LEU A N 1
ATOM 715 C CA . LEU A 1 86 ? 6.708 -5.768 19.748 1.00 60.94 86 LEU A CA 1
ATOM 716 C C . LEU A 1 86 ? 8.168 -5.985 19.352 1.00 60.94 86 LEU A C 1
ATOM 718 O O . LEU A 1 86 ? 9.079 -5.403 19.952 1.00 60.94 86 LEU A O 1
ATOM 722 N N . LYS A 1 87 ? 8.408 -6.869 18.376 1.00 57.72 87 LYS A N 1
ATOM 723 C CA . LYS A 1 87 ? 9.732 -7.023 17.797 1.00 57.72 87 LYS A CA 1
ATOM 724 C C . LYS A 1 87 ? 10.049 -5.672 17.188 1.00 57.72 87 LYS A C 1
ATOM 726 O O . LYS A 1 87 ? 9.449 -5.305 16.180 1.00 57.72 87 LYS A O 1
ATOM 731 N N . ASP A 1 88 ? 10.936 -4.927 17.848 1.00 45.16 88 ASP A N 1
ATOM 732 C CA . ASP A 1 88 ? 11.414 -3.657 17.326 1.00 45.16 88 ASP A CA 1
ATOM 733 C C . ASP A 1 88 ? 11.803 -3.917 15.864 1.00 45.16 88 ASP A C 1
ATOM 735 O O . ASP A 1 88 ? 12.622 -4.818 15.617 1.00 45.16 88 ASP A O 1
ATOM 739 N N . PRO A 1 89 ? 11.212 -3.205 14.883 1.00 49.06 89 PRO A N 1
ATOM 740 C CA . PRO A 1 89 ? 11.741 -3.264 13.536 1.00 49.06 89 PRO A CA 1
ATOM 741 C C . PRO A 1 89 ? 13.220 -2.922 13.663 1.00 49.06 89 PRO A C 1
ATOM 743 O O . PRO A 1 89 ? 13.584 -2.012 14.416 1.00 49.06 89 PRO A O 1
ATOM 746 N N . ILE A 1 90 ? 14.081 -3.708 13.014 1.00 51.94 90 ILE A N 1
ATOM 747 C CA . ILE A 1 90 ? 15.528 -3.515 13.101 1.00 51.94 90 ILE A CA 1
ATOM 748 C C . ILE A 1 90 ? 15.783 -2.035 12.797 1.00 51.94 90 ILE A C 1
ATOM 750 O O . ILE A 1 90 ? 15.497 -1.559 11.699 1.00 51.94 90 ILE A O 1
ATOM 754 N N . LYS A 1 91 ? 16.224 -1.268 13.801 1.00 37.72 91 LYS A N 1
ATOM 755 C CA . LYS A 1 91 ? 16.391 0.181 13.656 1.00 37.72 91 LYS A CA 1
ATOM 756 C C . LYS A 1 91 ? 17.439 0.402 12.562 1.00 37.72 91 LYS A C 1
ATOM 758 O O . LYS A 1 91 ? 18.554 -0.098 12.695 1.00 37.72 91 LYS A O 1
ATOM 763 N N . LYS A 1 92 ? 17.069 1.148 11.509 1.00 43.47 92 LYS A N 1
ATOM 764 C CA . LYS A 1 92 ? 17.785 1.313 10.219 1.00 43.47 92 LYS A CA 1
ATOM 765 C C . LYS A 1 92 ? 17.594 0.206 9.165 1.00 43.47 92 LYS A C 1
ATOM 767 O O . LYS A 1 92 ? 18.335 0.207 8.189 1.00 43.47 92 LYS A O 1
ATOM 772 N N . ALA A 1 93 ? 16.627 -0.697 9.307 1.00 42.97 93 ALA A N 1
ATOM 773 C CA . ALA A 1 93 ? 16.303 -1.662 8.260 1.00 42.97 93 ALA A CA 1
ATOM 774 C C . ALA A 1 93 ? 14.835 -1.556 7.825 1.00 42.97 93 ALA A C 1
ATOM 776 O O . ALA A 1 93 ? 13.983 -2.361 8.190 1.00 42.97 93 ALA A O 1
ATOM 777 N N . ILE A 1 94 ? 14.575 -0.623 6.917 1.00 51.94 94 ILE A N 1
ATOM 778 C CA . ILE A 1 94 ? 14.008 -1.079 5.644 1.00 51.94 94 ILE A CA 1
ATOM 779 C C . ILE A 1 94 ? 15.070 -2.031 5.113 1.00 51.94 94 ILE A C 1
ATOM 781 O O . ILE A 1 94 ? 16.219 -1.601 5.043 1.00 51.94 94 ILE A O 1
ATOM 785 N N . ALA A 1 95 ? 14.770 -3.312 4.885 1.00 58.78 95 ALA A N 1
ATOM 786 C CA . ALA A 1 95 ? 15.798 -4.257 4.450 1.00 58.78 95 ALA A CA 1
ATOM 787 C C . ALA A 1 95 ? 16.521 -3.649 3.235 1.00 58.78 95 ALA A C 1
ATOM 789 O O . ALA A 1 95 ? 15.889 -3.514 2.179 1.00 58.78 95 ALA A O 1
ATOM 790 N N . PRO A 1 96 ? 17.787 -3.200 3.389 1.00 70.88 96 PRO A N 1
ATOM 791 C CA . PRO A 1 96 ? 18.477 -2.563 2.290 1.00 70.88 96 PRO A CA 1
ATOM 792 C C . PRO A 1 96 ? 18.533 -3.594 1.178 1.00 70.88 96 PRO A C 1
ATOM 794 O O . PRO A 1 96 ? 18.730 -4.787 1.430 1.00 70.88 96 PRO A O 1
ATOM 797 N N . TRP A 1 97 ? 18.301 -3.140 -0.041 1.00 87.06 97 TRP A N 1
ATOM 798 C CA . TRP A 1 97 ? 18.344 -3.991 -1.208 1.00 87.06 97 TRP A CA 1
ATOM 799 C C . TRP A 1 97 ? 19.705 -4.680 -1.245 1.00 87.06 97 TRP A C 1
ATOM 801 O O . TRP A 1 97 ? 20.760 -4.049 -1.382 1.00 87.06 97 TRP A O 1
ATOM 811 N N . THR A 1 98 ? 19.690 -5.998 -1.099 1.00 88.75 98 THR A N 1
ATOM 812 C CA . THR A 1 98 ? 20.893 -6.811 -1.186 1.00 88.75 98 THR A CA 1
ATOM 813 C C . THR A 1 98 ? 21.487 -6.683 -2.585 1.00 88.75 98 THR A C 1
ATOM 815 O O . THR A 1 98 ? 20.787 -6.419 -3.564 1.00 88.75 98 THR A O 1
ATOM 818 N N . LYS A 1 99 ? 22.791 -6.945 -2.722 1.00 90.94 99 LYS A N 1
ATOM 819 C CA . LYS A 1 99 ? 23.446 -6.961 -4.042 1.00 90.94 99 LYS A CA 1
ATOM 820 C C . LYS A 1 99 ? 22.728 -7.890 -5.034 1.00 90.94 99 LYS A C 1
ATOM 822 O O . LYS A 1 99 ? 22.654 -7.571 -6.213 1.00 90.94 99 LYS A O 1
ATOM 827 N N . LYS A 1 100 ? 22.174 -9.009 -4.545 1.00 92.06 100 LYS A N 1
ATOM 828 C CA . LYS A 1 100 ? 21.401 -9.965 -5.351 1.00 92.06 100 LYS A CA 1
ATOM 829 C C . LYS A 1 100 ? 20.065 -9.381 -5.814 1.00 92.06 100 LYS A C 1
ATOM 831 O O . LYS A 1 100 ? 19.731 -9.526 -6.981 1.00 92.06 100 LYS A O 1
ATOM 836 N N . GLU A 1 101 ? 19.332 -8.701 -4.933 1.00 92.50 101 GLU A N 1
ATOM 837 C CA . GLU A 1 101 ? 18.063 -8.045 -5.282 1.00 92.50 101 GLU A CA 1
ATOM 838 C C . GLU A 1 101 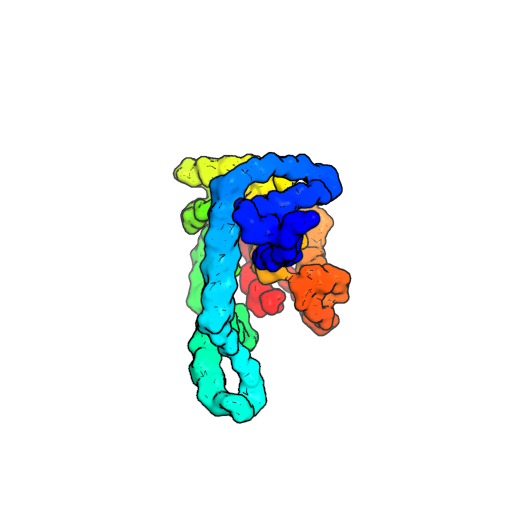? 18.263 -6.913 -6.293 1.00 92.50 101 GLU A C 1
ATOM 840 O O . GLU A 1 101 ? 17.491 -6.813 -7.242 1.00 92.50 101 GLU A O 1
ATOM 845 N N . LYS A 1 102 ? 19.318 -6.098 -6.129 1.00 94.19 102 LYS A N 1
ATOM 846 C CA . LYS A 1 102 ? 19.669 -5.050 -7.105 1.00 94.19 102 LYS A CA 1
ATOM 847 C C . LYS A 1 102 ? 19.989 -5.661 -8.467 1.00 94.19 102 LYS A C 1
ATOM 849 O O . LYS A 1 102 ? 19.387 -5.270 -9.459 1.00 94.19 102 LYS A O 1
ATOM 854 N N . ALA A 1 103 ? 20.852 -6.681 -8.500 1.00 95.38 103 ALA A N 1
ATOM 855 C CA . ALA A 1 103 ? 21.211 -7.371 -9.738 1.00 95.38 103 ALA A CA 1
ATOM 856 C C . ALA A 1 103 ? 19.996 -8.017 -10.430 1.00 95.38 103 ALA A C 1
ATOM 858 O O . ALA A 1 103 ? 19.851 -7.892 -11.643 1.00 95.38 103 ALA A O 1
ATOM 859 N N . TYR A 1 104 ? 19.107 -8.663 -9.668 1.00 96.31 104 TYR A N 1
ATOM 860 C CA . TYR A 1 104 ? 17.882 -9.260 -10.207 1.00 96.31 104 TYR A CA 1
ATOM 861 C C . TYR A 1 104 ? 16.931 -8.203 -10.776 1.00 96.31 104 TYR A C 1
ATOM 863 O O . TYR A 1 104 ? 16.453 -8.336 -11.897 1.00 96.31 104 TYR A O 1
ATOM 871 N N . TYR A 1 105 ? 16.683 -7.119 -10.042 1.00 96.31 105 TYR A N 1
ATOM 872 C CA . TYR A 1 105 ? 15.833 -6.035 -10.532 1.00 96.31 105 TYR A CA 1
ATOM 873 C C . TYR A 1 105 ? 16.420 -5.355 -11.772 1.00 96.31 105 TYR A C 1
ATOM 875 O O . TYR A 1 105 ? 15.705 -5.035 -12.725 1.00 96.31 105 TYR A O 1
ATOM 883 N N . GLU A 1 106 ? 17.739 -5.171 -11.797 1.00 95.94 106 GLU A N 1
ATOM 884 C CA . GLU A 1 106 ? 18.445 -4.622 -12.948 1.00 95.94 106 GLU A CA 1
ATOM 885 C C . GLU A 1 106 ? 18.368 -5.542 -14.172 1.00 95.94 106 GLU A C 1
ATOM 887 O O . GLU A 1 106 ? 18.264 -5.028 -15.289 1.00 95.94 106 GLU A O 1
ATOM 892 N N . SER A 1 107 ? 18.309 -6.866 -13.980 1.00 96.56 107 SER A N 1
ATOM 893 C CA . SER A 1 107 ? 18.152 -7.834 -15.071 1.00 96.56 107 SER A CA 1
ATOM 894 C C . SER A 1 107 ? 16.739 -7.904 -15.662 1.00 96.56 107 SER A C 1
ATOM 896 O O . SER A 1 107 ? 16.570 -8.528 -16.709 1.00 96.56 107 SER A O 1
ATOM 898 N N . LEU A 1 108 ? 15.733 -7.268 -15.047 1.00 96.94 108 LEU A N 1
ATOM 899 C CA . LEU A 1 108 ? 14.370 -7.190 -15.591 1.00 96.94 108 LEU A CA 1
ATOM 900 C C . LEU A 1 108 ? 14.326 -6.307 -16.849 1.00 96.94 108 LEU A C 1
ATOM 902 O O . LEU A 1 108 ? 14.871 -5.189 -16.880 1.00 96.94 108 LEU A O 1
ATOM 906 N N . GLN A 1 109 ? 13.664 -6.816 -17.889 1.00 95.88 109 GLN A N 1
ATOM 907 C CA . GLN A 1 109 ? 13.708 -6.273 -19.251 1.00 95.88 109 GLN A CA 1
ATOM 908 C C . GLN A 1 109 ? 12.494 -5.420 -19.600 1.00 95.88 109 GLN A C 1
ATOM 910 O O . GLN A 1 109 ? 12.571 -4.605 -20.518 1.00 95.88 109 GLN A O 1
ATOM 915 N N . THR A 1 110 ? 11.393 -5.561 -18.867 1.00 93.38 110 THR A N 1
ATOM 916 C CA . THR A 1 110 ? 10.165 -4.810 -19.124 1.00 93.38 110 THR A CA 1
ATOM 917 C C . THR A 1 110 ? 9.783 -3.915 -17.948 1.00 93.38 110 THR A C 1
ATOM 919 O O . THR A 1 110 ? 10.066 -4.201 -16.781 1.00 93.38 110 THR A O 1
ATOM 922 N N . LYS A 1 111 ? 9.068 -2.825 -18.257 1.00 92.44 111 LYS A N 1
ATOM 923 C CA . LYS A 1 111 ? 8.453 -1.944 -17.252 1.00 92.44 111 LYS A CA 1
ATOM 924 C C . LYS A 1 111 ? 7.514 -2.734 -16.332 1.00 92.44 111 LYS A C 1
ATOM 926 O O . LYS A 1 111 ? 7.515 -2.509 -15.130 1.00 92.44 111 LYS A O 1
ATOM 931 N N . ARG A 1 112 ? 6.760 -3.691 -16.885 1.00 93.06 112 ARG A N 1
ATOM 932 C CA . ARG A 1 112 ? 5.818 -4.537 -16.141 1.00 93.06 112 ARG A CA 1
ATOM 933 C C . ARG A 1 112 ? 6.512 -5.451 -15.133 1.00 93.06 112 ARG A C 1
ATOM 935 O O . ARG A 1 112 ? 6.085 -5.500 -13.988 1.00 93.06 112 ARG A O 1
ATOM 942 N N . GLU A 1 113 ? 7.588 -6.131 -15.521 1.00 94.69 113 GLU A N 1
ATOM 943 C CA . GLU A 1 113 ? 8.365 -6.969 -14.594 1.00 94.69 113 GLU A CA 1
ATOM 944 C C . GLU A 1 113 ? 8.896 -6.145 -13.413 1.00 94.69 113 GLU A C 1
ATOM 946 O O . GLU A 1 113 ? 8.801 -6.558 -12.257 1.00 94.69 113 GLU A O 1
ATOM 951 N N . ARG A 1 114 ? 9.412 -4.940 -13.690 1.00 95.81 114 ARG A N 1
ATOM 952 C CA . ARG A 1 114 ? 9.887 -4.021 -12.646 1.00 95.81 114 ARG A CA 1
ATOM 953 C C . ARG A 1 114 ? 8.759 -3.519 -11.756 1.00 95.81 114 ARG A C 1
ATOM 955 O O . ARG A 1 114 ? 8.922 -3.499 -10.538 1.00 95.81 114 ARG A O 1
ATOM 962 N N . TYR A 1 115 ? 7.616 -3.179 -12.349 1.00 95.44 115 TYR A N 1
ATOM 963 C CA . TYR A 1 115 ? 6.398 -2.812 -11.629 1.00 95.44 115 TYR A CA 1
ATOM 964 C C . TYR A 1 115 ? 5.996 -3.917 -10.652 1.00 95.44 115 TYR A C 1
ATOM 966 O O . TYR A 1 115 ? 5.862 -3.680 -9.453 1.00 95.44 115 TYR A O 1
ATOM 974 N N . GLN A 1 116 ? 5.876 -5.143 -11.164 1.00 95.50 116 GLN A N 1
ATOM 975 C CA . GLN A 1 116 ? 5.517 -6.323 -10.392 1.00 95.50 116 GLN A CA 1
ATOM 976 C C . GLN A 1 116 ? 6.483 -6.549 -9.231 1.00 95.50 116 GLN A C 1
ATOM 978 O O . GLN A 1 116 ? 6.049 -6.743 -8.094 1.00 95.50 116 GLN A O 1
ATOM 983 N N . TYR A 1 117 ? 7.786 -6.454 -9.489 1.00 95.75 117 TYR A N 1
ATOM 984 C CA . TYR A 1 117 ? 8.796 -6.607 -8.451 1.00 95.75 117 TYR A CA 1
ATOM 985 C C . TYR A 1 117 ? 8.667 -5.559 -7.339 1.00 95.75 117 TYR A C 1
ATOM 987 O O . TYR A 1 117 ? 8.686 -5.914 -6.161 1.00 95.75 117 TYR A O 1
ATOM 995 N N . LEU A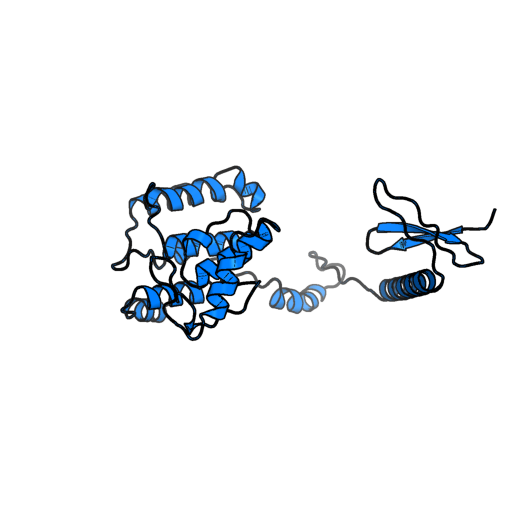 1 118 ? 8.510 -4.278 -7.690 1.00 95.31 118 LEU A N 1
ATOM 996 C CA . LEU A 1 118 ? 8.382 -3.190 -6.714 1.00 95.31 118 LEU A CA 1
ATOM 997 C C . LEU A 1 118 ? 7.110 -3.330 -5.870 1.00 95.31 118 LEU A C 1
ATOM 999 O O . LEU A 1 118 ? 7.169 -3.178 -4.649 1.00 95.31 118 LEU A O 1
ATOM 1003 N N . VAL A 1 119 ? 5.984 -3.709 -6.484 1.00 94.56 119 VAL A N 1
ATOM 1004 C CA . VAL A 1 119 ? 4.736 -3.994 -5.761 1.00 94.56 119 VAL A CA 1
ATOM 1005 C C . VAL A 1 119 ? 4.925 -5.157 -4.785 1.00 94.56 119 VAL A C 1
ATOM 1007 O O . VAL A 1 119 ? 4.587 -5.027 -3.608 1.00 94.56 119 VAL A O 1
ATOM 1010 N N . ILE A 1 120 ? 5.519 -6.273 -5.222 1.00 91.94 120 ILE A N 1
ATOM 1011 C CA . ILE A 1 120 ? 5.773 -7.430 -4.348 1.00 91.94 120 ILE A CA 1
ATOM 1012 C C . ILE A 1 120 ? 6.692 -7.033 -3.189 1.00 91.94 120 ILE A C 1
ATOM 1014 O O . ILE A 1 120 ? 6.368 -7.326 -2.034 1.00 91.94 120 ILE A O 1
ATOM 1018 N N . ARG A 1 121 ? 7.790 -6.330 -3.490 1.00 89.75 121 ARG A N 1
ATOM 1019 C CA . ARG A 1 121 ? 8.787 -5.877 -2.514 1.00 89.75 121 ARG A CA 1
ATOM 1020 C C . ARG A 1 121 ? 8.210 -4.915 -1.481 1.00 89.75 121 ARG A C 1
ATOM 1022 O O . ARG A 1 121 ? 8.589 -5.000 -0.317 1.00 89.75 121 ARG A O 1
ATOM 1029 N N . SER A 1 122 ? 7.303 -4.025 -1.884 1.00 88.44 122 SER A N 1
ATOM 1030 C CA . SER A 1 122 ? 6.679 -3.053 -0.974 1.00 88.44 122 SER A CA 1
ATOM 1031 C C . SER A 1 122 ? 5.921 -3.713 0.186 1.00 88.44 122 SER A C 1
ATOM 1033 O O . SER A 1 122 ? 5.657 -3.070 1.201 1.00 88.44 122 SER A O 1
ATOM 1035 N N . GLY A 1 123 ? 5.542 -4.988 0.029 1.00 88.31 123 GLY A N 1
ATOM 1036 C CA . GLY A 1 123 ? 4.693 -5.709 0.972 1.00 88.31 123 GLY A CA 1
ATOM 1037 C C . GLY A 1 123 ? 3.234 -5.243 0.963 1.00 88.31 123 GLY A C 1
ATOM 1038 O O . GLY A 1 123 ? 2.428 -5.795 1.709 1.00 88.31 123 GLY A O 1
ATOM 1039 N N . LEU A 1 124 ? 2.872 -4.266 0.122 1.00 87.56 124 LEU A N 1
ATOM 1040 C CA . LEU A 1 124 ? 1.506 -3.775 0.007 1.00 87.56 124 LEU A CA 1
ATOM 1041 C C . LEU A 1 124 ? 0.608 -4.872 -0.582 1.00 87.56 124 LEU A C 1
ATOM 1043 O O . LEU A 1 124 ? 0.964 -5.556 -1.549 1.00 87.56 124 LEU A O 1
ATOM 1047 N N . ARG A 1 125 ? -0.556 -5.066 0.035 1.00 88.88 125 ARG A N 1
ATOM 1048 C CA . ARG A 1 125 ? -1.581 -6.022 -0.390 1.00 88.88 125 ARG A CA 1
ATOM 1049 C C . ARG A 1 125 ? -2.942 -5.348 -0.355 1.00 88.88 125 ARG A C 1
ATOM 1051 O O . ARG A 1 125 ? -3.184 -4.470 0.475 1.00 88.88 125 ARG A O 1
ATOM 1058 N N . SER A 1 126 ? -3.815 -5.776 -1.254 1.00 89.44 126 SER A N 1
ATOM 1059 C CA . SER A 1 126 ? -5.224 -5.401 -1.235 1.00 89.44 126 SER A CA 1
ATOM 1060 C C . SER A 1 126 ? -5.901 -6.020 -0.009 1.00 89.44 126 SER A C 1
ATOM 1062 O O . SER A 1 126 ? -5.621 -7.165 0.342 1.00 89.44 126 SER A O 1
ATOM 1064 N N . ALA A 1 127 ? -6.755 -5.252 0.671 1.00 88.38 127 ALA A N 1
ATOM 1065 C CA . ALA A 1 127 ? -7.608 -5.763 1.747 1.00 88.38 127 ALA A CA 1
ATOM 1066 C C . ALA A 1 127 ? -8.993 -6.222 1.252 1.00 88.38 127 ALA A C 1
ATOM 1068 O O . ALA A 1 127 ? -9.770 -6.761 2.035 1.00 88.38 127 ALA A O 1
ATOM 1069 N N . VAL A 1 128 ? -9.319 -5.968 -0.020 1.00 89.81 128 VAL A N 1
ATOM 1070 C CA . VAL A 1 128 ? -10.672 -6.138 -0.583 1.00 89.81 128 VAL A CA 1
ATOM 1071 C C . VAL A 1 128 ? -10.779 -7.293 -1.575 1.00 89.81 128 VAL A C 1
ATOM 1073 O O . VAL A 1 128 ? -11.876 -7.786 -1.819 1.00 89.81 128 VAL A O 1
ATOM 1076 N N . ILE A 1 129 ? -9.652 -7.725 -2.139 1.00 92.56 129 ILE A N 1
ATOM 1077 C CA . ILE A 1 129 ? -9.570 -8.831 -3.093 1.00 92.56 129 ILE A CA 1
ATOM 1078 C C . ILE A 1 129 ? -8.152 -9.396 -3.135 1.00 92.56 129 ILE A C 1
ATOM 1080 O O . ILE A 1 129 ? -7.188 -8.627 -3.098 1.00 92.56 129 ILE A O 1
ATOM 1084 N N . ASP A 1 130 ? -8.027 -10.714 -3.252 1.00 92.38 130 ASP A N 1
ATOM 1085 C CA . ASP A 1 130 ? -6.742 -11.365 -3.489 1.00 92.38 130 ASP A CA 1
ATOM 1086 C C . ASP A 1 130 ? -6.303 -11.153 -4.940 1.00 92.38 130 ASP A C 1
ATOM 1088 O O . ASP A 1 130 ? -7.051 -11.417 -5.880 1.00 92.38 130 ASP A O 1
ATOM 1092 N N . ILE A 1 131 ? -5.075 -10.663 -5.123 1.00 92.75 131 ILE A N 1
ATOM 1093 C CA . ILE A 1 131 ? -4.504 -10.397 -6.445 1.00 92.75 131 ILE A CA 1
ATOM 1094 C C . ILE A 1 131 ? -3.351 -11.377 -6.680 1.00 92.75 131 ILE A C 1
ATOM 1096 O O . ILE A 1 131 ? -2.327 -11.276 -5.991 1.00 92.75 131 ILE A O 1
ATOM 1100 N N . PRO A 1 132 ? -3.492 -12.311 -7.638 1.00 91.94 132 PRO A N 1
ATOM 1101 C CA . PRO A 1 132 ? -2.410 -13.188 -8.068 1.00 91.94 132 PRO A CA 1
ATOM 1102 C C . PRO A 1 132 ? -1.165 -12.399 -8.491 1.00 91.94 132 PRO A C 1
ATOM 1104 O O . PRO A 1 132 ? -1.265 -11.294 -9.028 1.00 91.94 132 PRO A O 1
ATOM 1107 N N . PHE A 1 133 ? 0.034 -12.939 -8.251 1.00 90.81 133 PHE A N 1
ATOM 1108 C CA . PHE A 1 133 ? 1.264 -12.199 -8.554 1.00 90.81 133 PHE A CA 1
ATOM 1109 C C . PHE A 1 133 ? 1.407 -11.887 -10.042 1.00 90.81 133 PHE A C 1
ATOM 1111 O O . PHE A 1 133 ? 1.816 -10.785 -10.393 1.00 90.81 133 PHE A O 1
ATOM 1118 N N . ASP A 1 134 ? 1.038 -12.814 -10.911 1.00 90.88 134 ASP A N 1
ATOM 1119 C CA . ASP A 1 1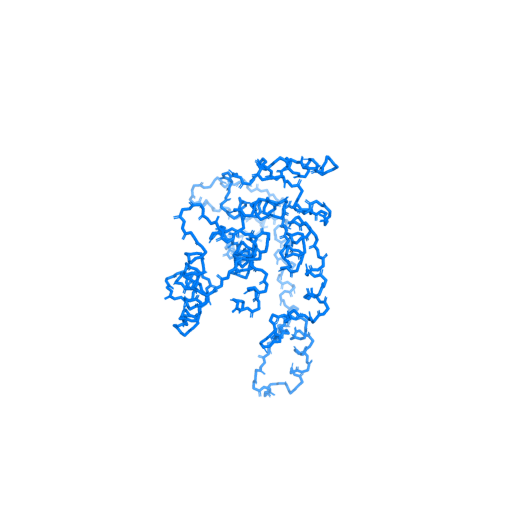34 ? 0.963 -12.666 -12.368 1.00 90.88 134 ASP A CA 1
ATOM 1120 C C . ASP A 1 134 ? -0.118 -11.691 -12.860 1.00 90.88 134 ASP A C 1
ATOM 1122 O O . ASP A 1 134 ? -0.019 -11.230 -13.999 1.00 90.88 134 ASP A O 1
ATOM 1126 N N . ALA A 1 135 ? -1.093 -11.314 -12.030 1.00 93.31 135 ALA A N 1
ATOM 1127 C CA . ALA A 1 135 ? -2.056 -10.252 -12.327 1.00 93.31 135 ALA A CA 1
ATOM 1128 C C . ALA A 1 135 ? -1.495 -8.838 -12.073 1.00 93.31 135 ALA A C 1
ATOM 1130 O O . ALA A 1 135 ? -2.033 -7.854 -12.584 1.00 93.31 135 ALA A O 1
ATOM 1131 N N . ILE A 1 136 ? -0.400 -8.714 -11.313 1.00 94.81 136 ILE A N 1
ATOM 1132 C CA . ILE A 1 136 ? 0.220 -7.421 -10.991 1.00 94.81 136 ILE A CA 1
ATOM 1133 C C . ILE A 1 136 ? 0.742 -6.747 -12.267 1.00 94.81 136 ILE A C 1
ATOM 1135 O O . ILE A 1 136 ? 1.384 -7.378 -13.116 1.00 94.81 136 ILE A O 1
ATOM 1139 N N . GLY A 1 137 ? 0.463 -5.447 -12.411 1.00 93.38 137 GLY A N 1
ATOM 1140 C CA . GLY A 1 137 ? 0.781 -4.702 -13.634 1.00 93.38 137 GLY A CA 1
ATOM 1141 C C . GLY A 1 137 ? 0.116 -5.302 -14.881 1.00 93.38 137 GLY A C 1
ATOM 1142 O O . GLY A 1 137 ? 0.707 -5.302 -15.959 1.00 93.38 137 GLY A O 1
ATOM 1143 N N . GLY A 1 138 ? -1.057 -5.915 -14.719 1.00 90.56 138 GLY A N 1
ATOM 1144 C CA . GLY A 1 138 ? -1.837 -6.583 -15.757 1.00 90.56 138 GLY A CA 1
ATOM 1145 C C . GLY A 1 138 ? -2.619 -5.648 -16.681 1.00 90.56 138 GLY A C 1
ATOM 1146 O O . GLY A 1 138 ? -3.387 -6.154 -17.498 1.00 90.56 138 GLY A O 1
ATOM 1147 N N . VAL A 1 139 ? -2.432 -4.327 -16.587 1.00 86.81 139 VAL A N 1
ATOM 1148 C CA . VAL A 1 139 ? -3.031 -3.349 -17.507 1.00 86.81 139 VAL A CA 1
ATOM 1149 C C . VAL A 1 139 ? -2.024 -2.521 -18.282 1.00 86.81 139 VAL A C 1
ATOM 1151 O O . VAL A 1 139 ? -0.893 -2.311 -17.846 1.00 86.81 139 VAL A O 1
ATOM 1154 N N . ASP A 1 140 ? -2.447 -2.063 -19.459 1.00 83.50 140 ASP A N 1
ATOM 1155 C CA . ASP A 1 140 ? -1.674 -1.144 -20.287 1.00 83.50 140 ASP A CA 1
ATOM 1156 C C . ASP A 1 140 ? -1.762 0.304 -19.780 1.00 83.50 140 ASP A C 1
ATOM 1158 O O . ASP A 1 140 ? -2.466 0.621 -18.823 1.00 83.50 140 ASP A O 1
ATOM 1162 N N . GLU A 1 141 ? -1.053 1.218 -20.444 1.00 76.25 141 GLU A N 1
ATOM 1163 C CA . GLU A 1 141 ? -1.017 2.638 -20.062 1.00 76.25 141 GLU A CA 1
ATOM 1164 C C . GLU A 1 141 ? -2.378 3.350 -20.190 1.00 76.25 141 GLU A C 1
ATOM 1166 O O . GLU A 1 141 ? -2.539 4.460 -19.690 1.00 76.25 141 GLU A O 1
ATOM 1171 N N . LYS A 1 142 ? -3.366 2.719 -20.839 1.00 76.56 142 LYS A N 1
ATOM 1172 C CA . LYS A 1 142 ? -4.754 3.195 -20.936 1.00 76.56 142 LYS A CA 1
ATOM 1173 C C . LYS A 1 142 ? -5.679 2.497 -19.932 1.00 76.56 142 LYS A C 1
ATOM 1175 O O . LYS A 1 142 ? -6.888 2.705 -19.993 1.00 76.56 142 LYS A O 1
ATOM 1180 N N . GLY A 1 143 ? -5.139 1.657 -19.046 1.00 76.88 143 GLY A N 1
ATOM 1181 C CA . GLY A 1 143 ? -5.903 0.878 -18.074 1.00 76.88 143 GLY A CA 1
ATOM 1182 C C . GLY A 1 143 ? -6.634 -0.324 -18.674 1.00 76.88 143 GLY A C 1
ATOM 1183 O O . GLY A 1 143 ? -7.561 -0.833 -18.054 1.00 76.88 143 GLY A O 1
ATOM 1184 N N . ARG A 1 144 ? -6.266 -0.786 -19.875 1.00 83.06 144 ARG A N 1
ATOM 1185 C CA . ARG A 1 144 ? -6.908 -1.945 -20.518 1.00 83.06 144 ARG A CA 1
ATOM 1186 C C . ARG A 1 144 ? -6.219 -3.239 -20.106 1.00 83.06 144 ARG A C 1
ATOM 1188 O O . ARG A 1 144 ? -4.992 -3.292 -20.055 1.00 83.06 144 ARG A O 1
ATOM 1195 N N . VAL A 1 145 ? -7.009 -4.286 -19.873 1.00 87.62 145 VAL A N 1
ATOM 1196 C CA . VAL A 1 145 ? -6.529 -5.618 -19.474 1.00 87.62 145 VAL A CA 1
ATOM 1197 C C . VAL A 1 145 ? -5.586 -6.203 -20.528 1.00 87.62 145 VAL A C 1
ATOM 1199 O O . VAL A 1 145 ? -5.943 -6.332 -21.698 1.00 87.62 145 VAL A O 1
ATOM 1202 N N . ILE A 1 146 ? -4.384 -6.586 -20.096 1.00 87.50 146 ILE A N 1
ATOM 1203 C CA . ILE A 1 146 ? -3.389 -7.301 -20.907 1.00 87.50 146 ILE A CA 1
ATOM 1204 C C . ILE A 1 146 ? -3.551 -8.815 -20.723 1.00 87.50 146 ILE A C 1
ATOM 1206 O O . ILE A 1 146 ? -3.414 -9.567 -21.687 1.00 87.50 146 ILE A O 1
ATOM 1210 N N . ASN A 1 147 ? -3.856 -9.269 -19.500 1.00 84.19 147 ASN A N 1
ATOM 1211 C CA . ASN A 1 147 ? -4.062 -10.686 -19.205 1.00 84.19 147 ASN A CA 1
ATOM 1212 C C . ASN A 1 147 ? -5.552 -11.023 -19.055 1.00 84.19 147 ASN A C 1
ATOM 1214 O O . ASN A 1 147 ? -6.154 -10.743 -18.020 1.00 84.19 147 ASN A O 1
ATOM 1218 N N . LYS A 1 148 ? -6.119 -11.671 -20.079 1.00 87.00 148 LYS A N 1
ATOM 1219 C CA . LYS A 1 148 ? -7.529 -12.088 -20.103 1.00 87.00 148 LYS A CA 1
ATOM 1220 C C . LYS A 1 148 ? -7.899 -13.069 -18.989 1.00 87.00 148 LYS A C 1
ATOM 1222 O O . LYS A 1 148 ? -9.054 -13.109 -18.591 1.00 87.00 148 LYS A O 1
ATOM 1227 N N . GLU A 1 149 ? -6.942 -13.835 -18.470 1.00 92.25 149 GLU A N 1
ATOM 1228 C CA . GLU A 1 149 ? -7.184 -14.778 -17.371 1.00 92.25 149 GLU A CA 1
ATOM 1229 C C . GLU A 1 149 ? -7.663 -14.071 -16.092 1.00 92.25 149 GLU A C 1
ATOM 1231 O O . GLU A 1 149 ? -8.477 -14.614 -15.351 1.00 92.25 149 GLU A O 1
ATOM 1236 N N . TYR A 1 150 ? -7.221 -12.828 -15.866 1.00 91.38 150 TYR A N 1
ATOM 1237 C CA . TYR A 1 150 ? -7.556 -12.030 -14.677 1.00 91.38 150 TYR A CA 1
ATOM 1238 C C . TYR A 1 150 ? -8.536 -10.891 -14.974 1.00 91.38 150 TYR A C 1
ATOM 1240 O O . TYR A 1 150 ? -8.633 -9.929 -14.209 1.00 91.38 150 TYR A O 1
ATOM 1248 N N . GLU A 1 151 ? -9.265 -10.987 -16.087 1.00 92.75 151 GLU A N 1
ATOM 1249 C CA . GLU A 1 151 ? -10.210 -9.964 -16.538 1.00 92.75 151 GLU A CA 1
ATOM 1250 C C . GLU A 1 151 ? -11.311 -9.688 -15.500 1.00 92.75 151 GLU A C 1
ATOM 1252 O O . GLU A 1 151 ? -11.635 -8.528 -15.239 1.00 92.75 151 GLU A O 1
ATOM 1257 N N . ASP A 1 152 ? -11.830 -10.728 -14.840 1.00 93.25 152 ASP A N 1
ATOM 1258 C CA . ASP A 1 152 ? -12.872 -10.572 -13.818 1.00 93.25 152 ASP A CA 1
ATOM 1259 C C . ASP A 1 152 ? -12.377 -9.791 -12.589 1.00 93.25 152 ASP A C 1
ATOM 1261 O O . ASP A 1 152 ? -13.027 -8.834 -12.160 1.00 93.25 152 ASP A O 1
ATOM 1265 N N . ILE A 1 153 ? -11.176 -10.117 -12.088 1.00 93.56 153 ILE A N 1
ATOM 1266 C CA . ILE A 1 153 ? -10.527 -9.389 -10.983 1.00 93.56 153 ILE A CA 1
ATOM 1267 C C . ILE A 1 153 ? -10.370 -7.915 -11.361 1.00 93.56 153 ILE A C 1
ATOM 1269 O O . ILE A 1 153 ? -10.690 -7.028 -10.566 1.00 93.56 153 ILE A O 1
ATOM 1273 N N . PHE A 1 154 ? -9.913 -7.645 -12.587 1.00 92.38 154 PHE A N 1
ATOM 1274 C CA . PHE A 1 154 ? -9.738 -6.279 -13.058 1.00 92.38 154 PHE A CA 1
ATOM 1275 C C . PHE A 1 154 ? -11.054 -5.503 -13.073 1.00 92.38 154 PHE A C 1
ATOM 1277 O O . PHE A 1 154 ? -11.138 -4.433 -12.470 1.00 92.38 154 PHE A O 1
ATOM 1284 N N . TYR A 1 155 ? -12.098 -6.045 -13.700 1.00 92.50 155 TYR A N 1
ATOM 1285 C CA . TYR A 1 155 ? -13.385 -5.356 -13.769 1.00 92.50 155 TYR A CA 1
ATOM 1286 C C . TYR A 1 155 ? -14.072 -5.237 -12.410 1.00 92.50 155 TYR A C 1
ATOM 1288 O O . TYR A 1 155 ? -14.791 -4.267 -12.166 1.00 92.50 155 TYR A O 1
ATOM 1296 N N . GLN A 1 156 ? -13.857 -6.184 -11.498 1.00 94.56 156 GLN A N 1
ATOM 1297 C CA . GLN A 1 156 ? -14.341 -6.052 -10.130 1.00 94.56 156 GLN A CA 1
ATOM 1298 C C . GLN A 1 156 ? -13.680 -4.870 -9.419 1.00 94.56 156 GLN A C 1
ATOM 1300 O O . GLN A 1 156 ? -14.382 -4.090 -8.772 1.00 94.56 156 GLN A O 1
ATOM 1305 N N . VAL A 1 157 ? -12.368 -4.702 -9.573 1.00 93.62 157 VAL A N 1
ATOM 1306 C CA . VAL A 1 157 ? -11.640 -3.561 -9.011 1.00 93.62 157 VAL A CA 1
ATOM 1307 C C . VAL A 1 157 ? -12.062 -2.248 -9.670 1.00 93.62 157 VAL A C 1
ATOM 1309 O O . VAL A 1 157 ? -12.377 -1.286 -8.969 1.00 93.62 157 VAL A O 1
ATOM 1312 N N . ASP A 1 158 ? -12.149 -2.222 -10.998 1.00 91.00 158 ASP A N 1
ATOM 1313 C CA . ASP A 1 158 ? -12.500 -1.030 -11.775 1.00 91.00 158 ASP A CA 1
ATOM 1314 C C . ASP A 1 158 ? -13.881 -0.471 -11.400 1.00 91.00 158 ASP A C 1
ATOM 1316 O O . ASP A 1 158 ? -14.034 0.733 -11.199 1.00 91.00 158 ASP A O 1
ATOM 1320 N N . ARG A 1 159 ? -14.869 -1.348 -11.172 1.00 92.56 159 ARG A N 1
ATOM 1321 C CA . ARG A 1 159 ? -16.218 -0.953 -10.726 1.00 92.56 159 ARG A CA 1
ATOM 1322 C C . ARG A 1 159 ? -16.267 -0.357 -9.317 1.00 92.56 159 ARG A C 1
ATOM 1324 O O . ARG A 1 159 ? -17.239 0.320 -8.988 1.00 92.56 159 ARG A O 1
ATOM 1331 N N . ASN A 1 160 ? -15.283 -0.644 -8.462 1.00 92.12 160 ASN A N 1
ATOM 1332 C CA . ASN A 1 160 ? -15.329 -0.281 -7.043 1.00 92.12 160 ASN A CA 1
ATOM 1333 C C . ASN A 1 160 ? -14.314 0.797 -6.634 1.00 92.12 160 ASN A C 1
ATOM 1335 O O . ASN A 1 160 ? -14.529 1.440 -5.608 1.00 92.12 160 ASN A O 1
ATOM 1339 N N . LYS A 1 161 ? -13.244 1.033 -7.404 1.00 88.31 161 LYS A N 1
ATOM 1340 C CA . LYS A 1 161 ? -12.176 1.992 -7.049 1.00 88.31 161 LYS A CA 1
ATOM 1341 C C . LYS A 1 161 ? -12.658 3.432 -6.831 1.00 88.31 161 LYS A C 1
ATOM 1343 O O . LYS A 1 161 ? -12.104 4.122 -5.986 1.00 88.31 161 LYS A O 1
ATOM 1348 N N . ASP A 1 162 ? -13.730 3.844 -7.511 1.00 86.75 162 ASP A N 1
ATOM 1349 C CA . ASP A 1 162 ? -14.324 5.190 -7.400 1.00 86.75 162 ASP A CA 1
ATOM 1350 C C . ASP A 1 162 ? -15.687 5.171 -6.673 1.00 86.75 162 ASP A C 1
ATOM 1352 O O . ASP A 1 162 ? -16.575 5.989 -6.915 1.00 86.75 162 ASP A O 1
ATOM 1356 N N . THR A 1 163 ? -15.903 4.184 -5.800 1.00 84.56 163 THR A N 1
ATOM 1357 C CA . THR A 1 163 ? -17.160 4.027 -5.057 1.00 84.56 163 THR A CA 1
ATOM 1358 C C . THR A 1 163 ? -17.411 5.160 -4.054 1.00 84.56 163 THR A C 1
ATOM 1360 O O . THR A 1 163 ? -16.512 5.611 -3.352 1.00 84.56 163 THR A O 1
ATOM 1363 N N . LEU A 1 164 ? -18.678 5.559 -3.902 1.00 81.50 164 LEU A N 1
ATOM 1364 C CA . LEU A 1 164 ? -19.109 6.594 -2.950 1.00 81.50 164 LEU A CA 1
ATOM 1365 C C . LEU A 1 164 ? -19.449 6.051 -1.549 1.00 81.50 164 LEU A C 1
ATOM 1367 O O . LEU A 1 164 ? -19.965 6.788 -0.714 1.00 81.50 164 LEU A O 1
ATOM 1371 N N . LYS A 1 165 ? -19.207 4.758 -1.279 1.00 82.19 165 LYS A N 1
ATOM 1372 C CA . LYS A 1 165 ? -19.567 4.123 0.005 1.00 82.19 165 LYS A CA 1
ATOM 1373 C C . LYS A 1 165 ? -18.823 4.737 1.192 1.00 82.19 165 LYS A C 1
ATOM 1375 O O . LYS A 1 165 ? -19.435 5.035 2.212 1.00 82.19 165 LYS A O 1
ATOM 1380 N N . SER A 1 166 ? -17.506 4.884 1.072 1.00 83.69 166 SER A N 1
ATOM 1381 C CA . SER A 1 166 ? -16.663 5.643 1.997 1.00 83.69 166 SER A CA 1
ATOM 1382 C C . SER A 1 166 ? -15.281 5.850 1.384 1.00 83.69 166 SER A C 1
ATOM 1384 O O . SER A 1 166 ? -14.836 5.051 0.560 1.00 83.69 166 SER A O 1
ATOM 1386 N N . GLU A 1 167 ? -14.576 6.886 1.830 1.00 78.44 167 GLU A N 1
ATOM 1387 C CA . GLU A 1 167 ? -13.218 7.187 1.366 1.00 78.44 167 GLU A CA 1
ATOM 1388 C C . GLU A 1 167 ? -12.220 6.064 1.694 1.00 78.44 167 GLU A C 1
ATOM 1390 O O . GLU A 1 167 ? -11.380 5.731 0.861 1.00 78.44 167 GLU A O 1
ATOM 1395 N N . PHE A 1 168 ? -12.339 5.416 2.862 1.00 81.75 168 PHE A N 1
ATOM 1396 C CA . PHE A 1 168 ? -11.500 4.264 3.222 1.00 81.75 168 PHE A CA 1
ATOM 1397 C C . PHE A 1 168 ? -11.757 3.060 2.314 1.00 81.75 168 PHE A C 1
ATOM 1399 O O . PHE A 1 168 ? -10.820 2.379 1.903 1.00 81.75 168 PHE A O 1
ATOM 1406 N N . PHE A 1 169 ? -13.026 2.804 1.988 1.00 84.25 169 PHE A N 1
ATOM 1407 C CA . PHE A 1 169 ? -13.401 1.696 1.119 1.00 84.25 169 PHE A CA 1
ATOM 1408 C C . PHE A 1 169 ? -12.921 1.949 -0.315 1.00 84.25 169 PHE A C 1
ATOM 1410 O O . PHE A 1 169 ? -12.280 1.080 -0.900 1.00 84.25 169 PHE A O 1
ATOM 1417 N N . ALA A 1 170 ? -13.133 3.159 -0.844 1.00 86.19 170 ALA A N 1
ATOM 1418 C CA . ALA A 1 170 ? -12.595 3.577 -2.138 1.00 86.19 170 ALA A CA 1
ATOM 1419 C C . ALA A 1 170 ? -11.062 3.496 -2.174 1.00 86.19 170 ALA A C 1
ATOM 1421 O O . ALA A 1 170 ? -10.498 2.994 -3.138 1.00 86.19 170 ALA A O 1
ATOM 1422 N N . THR A 1 171 ? -10.382 3.901 -1.097 1.00 85.88 171 THR A N 1
ATOM 1423 C CA . THR A 1 171 ? -8.916 3.846 -1.005 1.00 85.88 171 THR A CA 1
ATOM 1424 C C . THR A 1 171 ? -8.377 2.417 -1.076 1.00 85.88 171 THR A C 1
ATOM 1426 O O . THR A 1 171 ? -7.399 2.184 -1.780 1.00 85.88 171 THR A O 1
ATOM 1429 N N . GLU A 1 172 ? -9.003 1.438 -0.416 1.00 89.19 172 GLU A N 1
ATOM 1430 C CA . GLU A 1 172 ? -8.547 0.040 -0.505 1.00 89.19 172 GLU A CA 1
ATOM 1431 C C . GLU A 1 172 ? -8.790 -0.568 -1.899 1.00 89.19 172 GLU A C 1
ATOM 1433 O O . GLU A 1 172 ? -7.930 -1.283 -2.418 1.00 89.19 172 GLU A O 1
ATOM 1438 N N . TRP A 1 173 ? -9.906 -0.231 -2.557 1.00 92.81 173 TRP A N 1
ATOM 1439 C CA . TRP A 1 173 ? -10.111 -0.587 -3.969 1.00 92.81 173 TRP A CA 1
ATOM 1440 C C . TRP A 1 173 ? -9.149 0.150 -4.907 1.00 92.81 173 TRP A C 1
ATOM 1442 O O . TRP A 1 173 ? -8.687 -0.423 -5.892 1.00 92.81 173 TRP A O 1
ATOM 1452 N N . GLY A 1 174 ? -8.780 1.384 -4.573 1.00 91.38 174 GLY A N 1
ATOM 1453 C CA . GLY A 1 174 ? -7.719 2.129 -5.236 1.00 91.38 174 GLY A CA 1
ATOM 1454 C C . GLY A 1 174 ? -6.370 1.421 -5.114 1.00 91.38 174 GLY A C 1
ATOM 1455 O O . GLY A 1 174 ? -5.706 1.196 -6.120 1.00 91.38 174 GLY A O 1
ATOM 1456 N N . ILE A 1 175 ? -5.988 0.958 -3.921 1.00 92.06 175 ILE A N 1
ATOM 1457 C CA . ILE A 1 175 ? -4.765 0.159 -3.735 1.00 92.06 175 ILE A CA 1
ATOM 1458 C C . ILE A 1 175 ? -4.794 -1.087 -4.632 1.00 92.06 175 ILE A C 1
ATOM 1460 O O . ILE A 1 175 ? -3.783 -1.402 -5.261 1.00 92.06 175 ILE A O 1
ATOM 1464 N N . ALA A 1 176 ? -5.938 -1.770 -4.746 1.00 94.12 176 ALA A N 1
ATOM 1465 C CA . ALA A 1 176 ? -6.091 -2.894 -5.671 1.00 94.12 176 ALA A CA 1
ATOM 1466 C C . ALA A 1 176 ? -5.884 -2.472 -7.142 1.00 94.12 176 ALA A C 1
ATOM 1468 O O . ALA A 1 176 ? -5.153 -3.144 -7.871 1.00 94.12 176 ALA A O 1
ATOM 1469 N N . ALA A 1 177 ? -6.441 -1.332 -7.566 1.00 93.38 177 ALA A N 1
ATOM 1470 C CA . ALA A 1 177 ? -6.242 -0.782 -8.914 1.00 93.38 177 ALA A CA 1
ATOM 1471 C C . ALA A 1 177 ? -4.770 -0.412 -9.174 1.00 93.38 177 ALA A C 1
ATOM 1473 O O . ALA A 1 177 ? -4.226 -0.699 -10.244 1.00 93.38 177 ALA 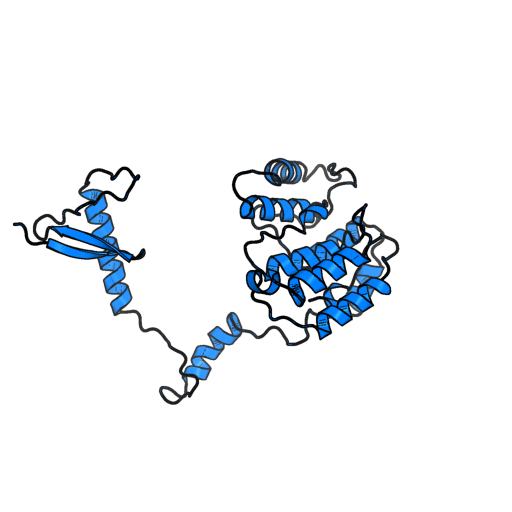A O 1
ATOM 1474 N N . GLY A 1 178 ? -4.104 0.144 -8.161 1.00 93.50 178 GLY A N 1
ATOM 1475 C CA . GLY A 1 178 ? -2.665 0.368 -8.130 1.00 93.50 178 GLY A CA 1
ATOM 1476 C C . GLY A 1 178 ? -1.893 -0.922 -8.363 1.00 93.50 178 GLY A C 1
ATOM 1477 O O . GLY A 1 178 ? -1.085 -1.000 -9.284 1.00 93.50 178 GLY A O 1
ATOM 1478 N N . ILE A 1 179 ? -2.163 -1.975 -7.592 1.00 94.94 179 ILE A N 1
ATOM 1479 C CA . ILE A 1 179 ? -1.479 -3.271 -7.736 1.00 94.94 179 ILE A CA 1
ATOM 1480 C C . ILE A 1 179 ? -1.673 -3.835 -9.154 1.00 94.94 179 ILE A C 1
ATOM 1482 O O . ILE A 1 179 ? -0.715 -4.312 -9.765 1.00 94.94 179 ILE A O 1
ATOM 1486 N N . LEU A 1 180 ? -2.873 -3.716 -9.723 1.00 94.81 180 LEU A N 1
ATOM 1487 C CA . LEU A 1 180 ? -3.171 -4.205 -11.073 1.00 94.81 180 LEU A CA 1
ATOM 1488 C C . LEU A 1 180 ? -2.509 -3.396 -12.195 1.00 94.81 180 LEU A C 1
ATOM 1490 O O . LEU A 1 180 ? -2.408 -3.906 -13.307 1.00 94.81 180 LEU A O 1
ATOM 1494 N N . GLY A 1 181 ? -1.989 -2.197 -11.923 1.00 92.19 181 GLY A N 1
ATOM 1495 C CA . GLY A 1 181 ? -1.161 -1.448 -12.874 1.00 92.19 181 GLY A CA 1
ATOM 1496 C C . GLY A 1 181 ? -1.545 0.013 -13.087 1.00 92.19 181 GLY A C 1
ATOM 1497 O O . GLY A 1 181 ? -0.980 0.638 -13.981 1.00 92.19 181 GLY A O 1
ATOM 1498 N N . ASN A 1 182 ? -2.465 0.571 -12.293 1.00 90.12 182 ASN A N 1
ATOM 1499 C CA . ASN A 1 182 ? -2.794 1.996 -12.340 1.00 90.12 182 ASN A CA 1
ATOM 1500 C C . ASN A 1 182 ? -2.221 2.746 -11.119 1.00 90.12 182 ASN A C 1
ATOM 1502 O O . ASN A 1 182 ? -2.934 2.949 -10.132 1.00 90.12 182 ASN A O 1
ATOM 1506 N N . PRO A 1 183 ? -0.937 3.152 -11.153 1.00 88.94 183 PRO A N 1
ATOM 1507 C CA . PRO A 1 183 ? -0.239 3.670 -9.980 1.00 88.94 183 PRO A CA 1
ATOM 1508 C C . PRO A 1 183 ? -0.845 4.956 -9.405 1.00 88.94 183 PRO A C 1
ATOM 1510 O O . PRO A 1 183 ? -0.632 5.212 -8.225 1.00 88.94 183 PRO A O 1
ATOM 1513 N N . GLU A 1 184 ? -1.634 5.724 -10.167 1.00 85.06 184 GLU A N 1
ATOM 1514 C CA . GLU A 1 184 ? -2.330 6.928 -9.671 1.00 85.06 184 GLU A CA 1
ATOM 1515 C C . GLU A 1 184 ? -3.183 6.653 -8.426 1.00 85.06 184 GLU A C 1
ATOM 1517 O O . GLU A 1 184 ? -3.353 7.518 -7.568 1.00 85.06 184 GLU A O 1
ATOM 1522 N N . TYR A 1 185 ? -3.670 5.422 -8.277 1.00 87.69 185 TYR A N 1
ATOM 1523 C CA . TYR A 1 185 ? -4.489 5.030 -7.138 1.00 87.69 185 TYR A CA 1
ATOM 1524 C C . TYR A 1 185 ? -3.694 4.701 -5.858 1.00 87.69 185 TYR A C 1
ATOM 1526 O O . TYR A 1 185 ? -4.296 4.483 -4.806 1.00 87.69 185 TYR A O 1
ATOM 1534 N N . PHE A 1 186 ? -2.355 4.705 -5.890 1.00 84.12 186 PHE A N 1
ATOM 1535 C CA . PHE A 1 186 ? -1.521 4.470 -4.704 1.00 84.12 186 PHE A CA 1
ATOM 1536 C C . PHE A 1 186 ? -1.364 5.703 -3.784 1.00 84.12 186 PHE A C 1
ATOM 1538 O O . PHE A 1 186 ? -0.761 5.585 -2.718 1.00 84.12 186 PHE A O 1
ATOM 1545 N N . ALA A 1 187 ? -1.906 6.878 -4.123 1.00 63.41 187 ALA A N 1
ATOM 1546 C CA . ALA A 1 187 ? -1.657 8.124 -3.381 1.00 63.41 187 ALA A CA 1
ATOM 1547 C C . ALA A 1 187 ? -2.919 8.800 -2.800 1.00 63.41 187 ALA A C 1
ATOM 1549 O O . ALA A 1 187 ? -3.043 10.023 -2.845 1.00 63.41 187 ALA A O 1
ATOM 1550 N N . SER A 1 188 ? -3.844 8.025 -2.222 1.00 64.62 188 SER A N 1
ATOM 1551 C CA . SER A 1 188 ? -4.952 8.576 -1.419 1.00 64.62 188 SER A CA 1
ATOM 1552 C C . SER A 1 188 ? -4.484 8.918 -0.001 1.00 64.62 188 SER A C 1
ATOM 1554 O O . SER A 1 188 ? -3.864 8.091 0.663 1.00 64.62 188 SER A O 1
ATOM 1556 N N . ASP A 1 189 ? -4.803 10.114 0.499 1.00 60.66 189 ASP A N 1
ATOM 1557 C CA . ASP A 1 189 ? -4.489 10.584 1.857 1.00 60.66 189 ASP A CA 1
ATOM 1558 C C . ASP A 1 189 ? -5.419 10.042 2.953 1.00 60.66 189 ASP A C 1
ATOM 1560 O O . ASP A 1 189 ? -5.296 10.418 4.124 1.00 60.66 189 ASP A O 1
ATOM 1564 N N . LEU A 1 190 ? -6.313 9.125 2.581 1.00 62.69 190 LEU A N 1
ATOM 1565 C CA . LEU A 1 190 ? -7.408 8.612 3.401 1.00 62.69 190 LEU A CA 1
ATOM 1566 C C . LEU A 1 190 ? -7.305 7.092 3.587 1.00 62.69 190 LEU A C 1
ATOM 1568 O O . LEU A 1 190 ? -8.276 6.350 3.459 1.00 62.69 190 LEU A O 1
ATOM 1572 N N . THR A 1 191 ? -6.104 6.604 3.906 1.00 65.06 191 THR A N 1
ATOM 1573 C CA . THR A 1 191 ? -5.903 5.203 4.312 1.00 65.06 191 THR A CA 1
ATOM 1574 C C . THR A 1 191 ? -6.249 5.011 5.789 1.00 65.06 191 THR A C 1
ATOM 1576 O O . THR A 1 191 ? -5.953 5.888 6.603 1.00 65.06 191 THR A O 1
ATOM 1579 N N . GLY A 1 192 ? -6.754 3.835 6.173 1.00 64.81 192 GLY A N 1
ATOM 1580 C CA . GLY A 1 192 ? -7.056 3.523 7.579 1.00 64.81 192 GLY A CA 1
ATOM 1581 C C . GLY A 1 192 ? -5.833 3.469 8.511 1.00 64.81 192 GLY A C 1
ATOM 1582 O O . GLY A 1 192 ? -5.996 3.522 9.726 1.00 64.81 192 GLY A O 1
ATOM 1583 N N . PHE A 1 193 ? -4.609 3.387 7.966 1.00 74.00 193 PHE A N 1
ATOM 1584 C CA . PHE A 1 193 ? -3.367 3.274 8.738 1.00 74.00 193 PHE A CA 1
ATOM 1585 C C . PHE A 1 193 ? -2.223 4.096 8.128 1.00 74.00 193 PHE A C 1
ATOM 1587 O O . PHE A 1 193 ? -1.855 3.886 6.974 1.00 74.00 193 PHE A O 1
ATOM 1594 N N . THR A 1 194 ? -1.560 4.926 8.942 1.00 74.19 194 THR A N 1
ATOM 1595 C CA . THR A 1 194 ? -0.346 5.694 8.589 1.00 74.19 194 THR A CA 1
ATOM 1596 C C . THR A 1 194 ? 0.696 4.871 7.830 1.00 74.19 194 THR A C 1
ATOM 1598 O O . THR A 1 194 ? 1.225 5.318 6.816 1.00 74.19 194 THR A O 1
ATOM 1601 N N . ALA A 1 195 ? 0.994 3.656 8.303 1.00 76.81 195 ALA A N 1
ATOM 1602 C CA . ALA A 1 195 ? 2.006 2.803 7.684 1.00 76.81 195 ALA A CA 1
ATOM 1603 C C . ALA A 1 195 ? 1.636 2.420 6.240 1.00 76.81 195 ALA A C 1
ATOM 1605 O O . ALA A 1 195 ? 2.493 2.481 5.360 1.00 76.81 195 ALA A O 1
ATOM 1606 N N . ARG A 1 196 ? 0.354 2.116 5.982 1.00 79.94 196 ARG A N 1
ATOM 1607 C CA . ARG A 1 196 ? -0.155 1.819 4.635 1.00 79.94 196 ARG A CA 1
ATOM 1608 C C . ARG A 1 196 ? -0.040 3.031 3.721 1.00 79.94 196 ARG A C 1
ATOM 1610 O O . ARG A 1 196 ? 0.440 2.884 2.604 1.00 79.94 196 ARG A O 1
ATOM 1617 N N . TYR A 1 197 ? -0.414 4.220 4.197 1.00 78.81 197 TYR A N 1
ATOM 1618 C CA . TYR A 1 197 ? -0.242 5.456 3.428 1.00 78.81 197 TYR A CA 1
ATOM 1619 C C . TYR A 1 197 ? 1.211 5.677 3.010 1.00 78.81 197 TYR A C 1
ATOM 1621 O O . TYR A 1 197 ? 1.481 5.946 1.841 1.00 78.81 197 TYR A O 1
ATOM 1629 N N . VAL A 1 198 ? 2.152 5.547 3.953 1.00 79.12 198 VAL A N 1
ATOM 1630 C CA . VAL A 1 198 ? 3.585 5.733 3.680 1.00 79.12 198 VAL A CA 1
ATOM 1631 C C . VAL A 1 198 ? 4.076 4.717 2.654 1.00 79.12 198 VAL A C 1
ATOM 1633 O O . VAL A 1 198 ? 4.707 5.109 1.675 1.00 79.12 198 VAL A O 1
ATOM 1636 N N . GLN A 1 199 ? 3.749 3.435 2.836 1.00 83.50 199 GLN A N 1
ATOM 1637 C CA . GLN A 1 199 ? 4.115 2.374 1.892 1.00 83.50 199 GLN A CA 1
ATOM 1638 C C . GLN A 1 199 ? 3.552 2.644 0.494 1.00 83.50 199 GLN A C 1
ATOM 1640 O O . GLN A 1 199 ? 4.292 2.603 -0.485 1.00 83.50 199 GLN A O 1
ATOM 1645 N N . SER A 1 200 ? 2.263 2.972 0.415 1.00 87.00 200 SER A N 1
ATOM 1646 C CA . SER A 1 200 ? 1.562 3.261 -0.834 1.00 87.00 200 SER A CA 1
ATOM 1647 C C . SER A 1 200 ? 2.132 4.505 -1.527 1.00 87.00 200 SER A C 1
ATOM 1649 O O . SER A 1 200 ? 2.401 4.480 -2.723 1.00 87.00 200 SER A O 1
ATOM 1651 N N . THR A 1 201 ? 2.450 5.559 -0.771 1.00 83.94 201 THR A N 1
ATOM 1652 C CA . THR A 1 201 ? 3.057 6.790 -1.305 1.00 83.94 201 THR A CA 1
ATOM 1653 C C . THR A 1 201 ? 4.481 6.562 -1.812 1.00 83.94 201 THR A C 1
ATOM 1655 O O . THR A 1 201 ? 4.847 7.070 -2.871 1.00 83.94 201 THR A O 1
ATOM 1658 N N . ILE A 1 202 ? 5.305 5.803 -1.082 1.00 86.62 202 ILE A N 1
ATOM 1659 C CA . ILE A 1 202 ? 6.661 5.461 -1.537 1.00 86.62 202 ILE A CA 1
ATOM 1660 C C . ILE A 1 202 ? 6.577 4.627 -2.817 1.00 86.62 202 ILE A C 1
ATOM 1662 O O . ILE A 1 202 ? 7.256 4.951 -3.790 1.00 86.62 202 ILE A O 1
ATOM 1666 N N . LEU A 1 203 ? 5.705 3.616 -2.850 1.00 91.31 203 LEU A N 1
ATOM 1667 C CA . LEU A 1 203 ? 5.490 2.787 -4.034 1.00 91.31 203 LEU A CA 1
ATOM 1668 C C . LEU A 1 203 ? 4.996 3.620 -5.225 1.00 91.31 203 LEU A C 1
ATOM 1670 O O . LEU A 1 203 ? 5.507 3.472 -6.333 1.00 91.31 203 LEU A O 1
ATOM 1674 N N . TYR A 1 204 ? 4.077 4.558 -4.998 1.00 89.19 204 TYR A N 1
ATOM 1675 C CA . TYR A 1 204 ? 3.643 5.514 -6.011 1.00 89.19 204 TYR A CA 1
ATOM 1676 C C . TYR A 1 204 ? 4.819 6.303 -6.603 1.00 89.19 204 TYR A C 1
ATOM 1678 O O . TYR A 1 204 ? 4.975 6.350 -7.821 1.00 89.19 204 TYR A O 1
ATOM 1686 N N . ILE A 1 205 ? 5.697 6.856 -5.758 1.00 87.25 205 ILE A N 1
ATOM 1687 C CA . ILE A 1 205 ? 6.888 7.598 -6.207 1.00 87.25 205 ILE A CA 1
ATOM 1688 C C . ILE A 1 205 ? 7.835 6.704 -7.018 1.00 87.25 205 ILE A C 1
ATOM 1690 O O . ILE A 1 205 ? 8.416 7.164 -8.003 1.00 87.25 205 ILE A O 1
ATOM 1694 N N . GLN A 1 206 ? 7.994 5.436 -6.626 1.00 91.12 206 GLN A N 1
ATOM 1695 C CA . GLN A 1 206 ? 8.822 4.475 -7.360 1.00 91.12 206 GLN A CA 1
ATOM 1696 C C . GLN A 1 206 ? 8.266 4.196 -8.760 1.00 91.12 206 GLN A C 1
ATOM 1698 O O . GLN A 1 206 ? 9.033 4.143 -9.722 1.00 91.12 206 GLN A O 1
ATOM 1703 N N . LEU A 1 207 ? 6.949 4.010 -8.871 1.00 91.44 207 LEU A N 1
ATOM 1704 C CA . LEU A 1 207 ? 6.286 3.529 -10.084 1.00 91.44 207 LEU A CA 1
ATOM 1705 C C . LEU A 1 207 ? 5.900 4.645 -11.053 1.00 91.44 207 LEU A C 1
ATOM 1707 O O . LEU A 1 207 ? 5.990 4.448 -12.266 1.00 91.44 207 LEU A O 1
ATOM 1711 N N . ASN A 1 208 ? 5.475 5.797 -10.531 1.00 83.81 208 ASN A N 1
ATOM 1712 C CA . ASN A 1 208 ? 5.075 6.944 -11.331 1.00 83.81 208 ASN A CA 1
ATOM 1713 C C . ASN A 1 208 ? 5.615 8.278 -10.782 1.00 83.81 208 ASN A C 1
ATOM 1715 O O . ASN A 1 208 ? 4.880 9.102 -10.237 1.00 83.81 208 ASN A O 1
ATOM 1719 N N . PRO A 1 209 ? 6.912 8.561 -10.974 1.00 70.06 209 PRO A N 1
ATOM 1720 C CA . PRO A 1 209 ? 7.507 9.814 -10.521 1.00 70.06 209 PRO A CA 1
ATOM 1721 C C . PRO A 1 209 ? 7.075 11.032 -11.365 1.00 70.06 209 PRO A C 1
ATOM 1723 O O . PRO A 1 209 ? 7.468 12.161 -11.060 1.00 70.06 209 PRO A O 1
ATOM 1726 N N . LYS A 1 210 ? 6.291 10.836 -12.438 1.00 63.16 210 LYS A N 1
ATOM 1727 C CA . LYS A 1 210 ? 5.854 11.879 -13.374 1.00 63.16 210 LYS A CA 1
ATOM 1728 C C . LYS A 1 210 ? 4.347 12.127 -13.251 1.00 63.16 210 LYS A C 1
ATOM 1730 O O . LYS A 1 210 ? 3.567 11.617 -14.041 1.00 63.16 210 LYS A O 1
ATOM 1735 N N . ILE A 1 211 ? 3.941 12.999 -12.328 1.00 54.31 211 ILE A N 1
ATOM 1736 C CA . ILE A 1 211 ? 2.647 13.679 -12.487 1.00 54.31 211 ILE A CA 1
ATOM 1737 C C . ILE A 1 211 ? 2.807 14.720 -13.595 1.00 54.31 211 ILE A C 1
ATOM 1739 O O . ILE A 1 211 ? 3.670 15.605 -13.495 1.00 54.31 211 ILE A O 1
ATOM 1743 N N . ASP A 1 212 ? 1.928 14.631 -14.591 1.00 49.81 212 ASP A N 1
ATOM 1744 C CA . ASP A 1 212 ? 1.909 15.353 -15.877 1.00 49.81 212 ASP A CA 1
ATOM 1745 C C . ASP A 1 212 ? 1.897 16.896 -15.773 1.00 49.81 212 ASP A C 1
ATOM 1747 O O . ASP A 1 212 ? 2.024 17.613 -16.757 1.00 49.81 212 ASP A O 1
ATOM 1751 N N . TYR A 1 213 ? 1.816 17.446 -14.559 1.00 43.31 213 TYR A N 1
ATOM 1752 C CA . TYR A 1 213 ? 1.762 18.893 -14.317 1.00 43.31 213 TYR A CA 1
ATOM 1753 C C . TYR A 1 213 ? 2.806 19.420 -13.328 1.00 43.31 213 TYR A C 1
ATOM 1755 O O . TYR A 1 213 ? 2.812 20.612 -13.012 1.00 43.31 213 TYR A O 1
ATOM 1763 N N . ARG A 1 214 ? 3.635 18.552 -12.729 1.00 48.59 214 ARG A N 1
ATOM 1764 C CA . ARG A 1 214 ? 4.355 18.915 -11.491 1.00 48.59 214 ARG A CA 1
ATOM 1765 C C . ARG A 1 214 ? 5.791 18.397 -11.368 1.00 48.59 214 ARG A C 1
ATOM 1767 O O . ARG A 1 214 ? 6.531 18.951 -10.557 1.00 48.59 214 ARG A O 1
ATOM 1774 N N . GLY A 1 215 ? 6.201 17.424 -12.184 1.00 56.47 215 GLY A N 1
ATOM 1775 C CA . GLY A 1 215 ? 7.561 16.874 -12.182 1.00 56.47 215 GLY A CA 1
ATOM 1776 C C . GLY A 1 215 ? 7.927 16.100 -10.904 1.00 56.47 215 GLY A C 1
ATOM 1777 O O . GLY A 1 215 ? 7.277 16.219 -9.865 1.00 56.47 215 GLY A O 1
ATOM 1778 N N . ILE A 1 216 ? 9.014 15.327 -10.984 1.00 55.12 216 ILE A N 1
ATOM 1779 C CA . ILE A 1 216 ? 9.551 14.467 -9.904 1.00 55.12 216 ILE A CA 1
ATOM 1780 C C . ILE A 1 216 ? 9.751 15.242 -8.598 1.00 55.12 216 ILE A C 1
ATOM 1782 O O . ILE A 1 216 ? 9.479 14.741 -7.506 1.00 55.12 216 ILE A O 1
ATOM 1786 N N . LEU A 1 217 ? 10.176 16.501 -8.736 1.00 57.19 217 LEU A N 1
ATOM 1787 C CA . LEU A 1 217 ? 10.458 17.417 -7.641 1.00 57.19 217 LEU A CA 1
ATOM 1788 C C . LEU A 1 217 ? 9.274 17.529 -6.666 1.00 57.19 217 LEU A C 1
ATOM 1790 O O . LEU A 1 217 ? 9.459 17.540 -5.452 1.00 57.19 217 LEU A O 1
ATOM 1794 N N . LYS A 1 218 ? 8.043 17.591 -7.184 1.00 66.31 218 LYS A N 1
ATOM 1795 C CA . LYS A 1 218 ? 6.887 18.009 -6.390 1.00 66.31 218 LYS A CA 1
ATOM 1796 C C . LYS A 1 218 ? 6.320 16.891 -5.519 1.00 66.31 218 LYS A C 1
ATOM 1798 O O . LYS A 1 218 ? 5.832 17.204 -4.445 1.00 66.31 218 LYS A O 1
ATOM 1803 N N . ILE A 1 219 ? 6.414 15.617 -5.910 1.00 67.56 219 ILE A N 1
ATOM 1804 C CA . ILE A 1 219 ? 5.869 14.506 -5.100 1.00 67.56 219 ILE A CA 1
ATOM 1805 C C . ILE A 1 219 ? 6.756 14.240 -3.876 1.00 67.56 219 ILE A C 1
ATOM 1807 O O . ILE A 1 219 ? 6.252 14.142 -2.757 1.00 67.56 219 ILE A O 1
ATOM 1811 N N . ILE A 1 220 ? 8.080 14.210 -4.061 1.00 69.44 220 ILE A N 1
ATOM 1812 C CA . ILE A 1 220 ? 9.039 14.043 -2.956 1.00 69.44 220 ILE A CA 1
ATOM 1813 C C . ILE A 1 220 ? 9.005 15.268 -2.027 1.00 69.44 220 ILE A C 1
ATOM 1815 O O . ILE A 1 220 ? 9.031 15.122 -0.803 1.00 69.44 220 ILE A O 1
ATOM 1819 N N . GLU A 1 221 ? 8.884 16.482 -2.581 1.00 67.88 221 GLU A N 1
ATOM 1820 C CA . GLU A 1 221 ? 8.695 17.690 -1.773 1.00 67.88 221 GLU A CA 1
ATOM 1821 C C . GLU A 1 221 ? 7.363 17.707 -1.020 1.00 67.88 221 GLU A C 1
ATOM 1823 O O . GLU A 1 221 ? 7.351 18.137 0.131 1.00 67.88 221 GLU A O 1
ATOM 1828 N N . ILE A 1 222 ? 6.258 17.260 -1.632 1.00 69.31 222 ILE A N 1
ATOM 1829 C CA . ILE A 1 222 ? 4.954 17.125 -0.963 1.00 69.31 222 ILE A CA 1
ATOM 1830 C C . ILE A 1 222 ? 5.085 16.146 0.200 1.00 69.31 222 ILE A C 1
ATOM 1832 O O . ILE A 1 222 ? 4.717 16.496 1.313 1.00 69.31 222 ILE A O 1
ATOM 1836 N N . TYR A 1 223 ? 5.707 14.981 0.002 1.00 74.06 223 TYR A N 1
ATOM 1837 C CA . TYR A 1 223 ? 5.947 14.035 1.094 1.00 74.06 223 TYR A CA 1
ATOM 1838 C C . TYR A 1 223 ? 6.775 14.665 2.231 1.00 74.06 223 TYR A C 1
ATOM 1840 O O . TYR A 1 223 ? 6.400 14.599 3.405 1.00 74.06 223 TYR A O 1
ATOM 1848 N N . GLY A 1 224 ? 7.869 15.355 1.892 1.00 69.50 224 GLY A N 1
ATOM 1849 C CA . GLY A 1 224 ? 8.715 16.038 2.874 1.00 69.50 224 GLY A CA 1
ATOM 1850 C C . GLY A 1 224 ? 8.024 17.206 3.590 1.00 69.50 224 GLY A C 1
ATOM 1851 O O . GLY A 1 224 ? 8.237 17.411 4.784 1.00 69.50 224 GLY A O 1
ATOM 1852 N N . LYS A 1 225 ? 7.194 17.986 2.894 1.00 67.31 225 LYS A N 1
ATOM 1853 C CA . LYS A 1 225 ? 6.471 19.132 3.465 1.00 67.31 225 LYS A CA 1
ATOM 1854 C C . LYS A 1 225 ? 5.272 18.677 4.284 1.00 67.31 225 LYS A C 1
ATOM 1856 O O . LYS A 1 225 ? 5.133 19.115 5.421 1.00 67.31 225 LYS A O 1
ATOM 1861 N N . ASP A 1 226 ? 4.449 17.789 3.747 1.00 64.62 226 ASP A N 1
ATOM 1862 C CA . ASP A 1 226 ? 3.161 17.437 4.333 1.00 64.62 226 ASP A CA 1
ATOM 1863 C C . ASP A 1 226 ? 3.283 16.411 5.455 1.00 64.62 226 ASP A C 1
ATOM 1865 O O . ASP A 1 226 ? 2.607 16.535 6.476 1.00 64.62 226 ASP A O 1
ATOM 1869 N N . TYR A 1 227 ? 4.184 15.441 5.310 1.00 65.81 227 TYR A N 1
ATOM 1870 C CA . TYR A 1 227 ? 4.268 14.302 6.225 1.00 65.81 227 TYR A CA 1
ATOM 1871 C C . TYR A 1 227 ? 5.403 14.418 7.242 1.00 65.81 227 TYR A C 1
ATOM 1873 O O . TYR A 1 227 ? 5.284 13.994 8.388 1.00 65.81 227 TYR A O 1
ATOM 1881 N N . VAL A 1 228 ? 6.516 15.015 6.816 1.00 63.78 228 VAL A N 1
ATOM 1882 C CA . VAL A 1 228 ? 7.703 15.205 7.655 1.00 63.78 228 VAL A CA 1
ATOM 1883 C C . VAL A 1 228 ? 7.740 16.622 8.260 1.00 63.78 228 VAL A C 1
ATOM 1885 O O . VAL A 1 228 ? 8.368 16.832 9.302 1.00 63.78 228 VAL A O 1
ATOM 1888 N N . GLY A 1 229 ? 7.066 17.602 7.640 1.00 53.91 229 GLY A N 1
ATOM 1889 C CA . GLY A 1 229 ? 7.240 19.031 7.925 1.00 53.91 229 GLY A CA 1
ATOM 1890 C C . GLY A 1 229 ? 6.031 19.820 8.466 1.00 53.91 229 GLY A C 1
ATOM 1891 O O . GLY A 1 229 ? 6.266 20.897 9.024 1.00 53.91 229 GLY A O 1
ATOM 1892 N N . SER A 1 230 ? 4.774 19.356 8.331 1.00 54.78 230 SER A N 1
ATOM 1893 C CA . SER A 1 230 ? 3.573 20.214 8.514 1.00 54.78 230 SER A CA 1
ATOM 1894 C C . SER A 1 230 ? 2.391 19.592 9.297 1.00 54.78 230 SER A C 1
ATOM 1896 O O . SER A 1 230 ? 2.562 18.669 10.081 1.00 54.78 230 SER A O 1
ATOM 1898 N N . PHE A 1 231 ? 1.178 20.142 9.155 1.00 43.16 231 PHE A N 1
ATOM 1899 C CA . PHE A 1 231 ? -0.049 19.789 9.885 1.00 43.16 231 PHE A CA 1
ATOM 1900 C C . PHE A 1 231 ? -0.517 18.334 9.681 1.00 43.16 231 PHE A C 1
ATOM 1902 O O . PHE A 1 231 ? -1.081 17.746 10.603 1.00 43.16 231 PHE A O 1
ATOM 1909 N N . ARG A 1 232 ? -0.251 17.699 8.524 1.00 50.91 232 ARG A N 1
ATOM 1910 C CA . ARG A 1 232 ? -0.645 16.287 8.305 1.00 50.91 232 ARG A CA 1
ATOM 1911 C C . ARG A 1 232 ? 0.205 15.295 9.105 1.00 50.91 232 ARG A C 1
ATOM 1913 O O . ARG A 1 232 ? -0.292 14.213 9.401 1.00 50.91 232 ARG A O 1
ATOM 1920 N N . THR A 1 233 ? 1.388 15.707 9.570 1.00 49.72 233 THR A N 1
ATOM 1921 C CA . THR A 1 233 ? 2.211 14.996 10.567 1.00 49.72 233 THR A CA 1
ATOM 1922 C C . THR A 1 233 ? 1.363 14.586 11.795 1.00 49.72 233 THR A C 1
ATOM 1924 O O . THR A 1 233 ? 1.491 13.463 12.283 1.00 49.72 233 THR A O 1
ATOM 1927 N N . PHE A 1 234 ? 0.391 15.424 12.207 1.00 42.72 234 PHE A N 1
ATOM 1928 C CA . PHE A 1 234 ? -0.573 15.143 13.287 1.00 42.72 234 PHE A CA 1
ATOM 1929 C C . PHE A 1 234 ? -1.617 14.071 12.920 1.00 42.72 234 PHE A C 1
ATOM 1931 O O . PHE A 1 234 ? -1.898 13.203 13.739 1.00 42.72 234 PHE A O 1
ATOM 1938 N N . LYS A 1 235 ? -2.139 14.067 11.680 1.00 49.12 235 LYS A N 1
ATOM 1939 C CA . LYS A 1 235 ? -3.040 13.003 11.180 1.00 49.12 235 LYS A CA 1
ATOM 1940 C C . LYS A 1 235 ? -2.329 11.651 11.057 1.00 49.12 235 LYS A C 1
ATOM 1942 O O . LYS A 1 235 ? -2.947 10.612 11.236 1.00 49.12 235 LYS A O 1
ATOM 1947 N N . SER A 1 236 ? -1.032 11.675 10.763 1.00 55.66 236 SER A N 1
ATOM 1948 C CA . SER A 1 236 ? -0.195 10.482 10.615 1.00 55.66 236 SER A CA 1
ATOM 1949 C C . SER A 1 236 ? 0.437 9.967 11.913 1.00 55.66 236 SER A C 1
ATOM 1951 O O . SER A 1 236 ? 0.999 8.876 11.923 1.00 55.66 236 SER A O 1
ATOM 1953 N N . GLY A 1 237 ? 0.393 10.736 13.005 1.00 59.38 237 GLY A N 1
ATOM 1954 C CA . GLY A 1 237 ? 1.095 10.394 14.249 1.00 59.38 237 GLY A CA 1
ATOM 1955 C C . GLY A 1 237 ? 2.629 10.478 14.165 1.00 59.38 237 GLY A C 1
ATOM 1956 O O . GLY A 1 237 ? 3.321 9.943 15.029 1.00 59.38 237 GLY A O 1
ATOM 1957 N N . LEU A 1 238 ? 3.180 11.137 13.139 1.00 64.81 238 LEU A N 1
ATOM 1958 C CA . LEU A 1 238 ? 4.619 11.362 12.995 1.00 64.81 238 LEU A CA 1
ATOM 1959 C C . LEU A 1 238 ? 5.062 12.636 13.739 1.00 64.81 238 LEU A C 1
ATOM 1961 O O . LEU A 1 238 ? 4.269 13.535 14.021 1.00 64.81 238 LEU A O 1
ATOM 1965 N N . ARG A 1 239 ? 6.363 12.742 14.045 1.00 67.19 239 ARG A N 1
ATOM 1966 C CA . ARG A 1 239 ? 6.979 13.955 14.608 1.00 67.19 239 ARG A CA 1
ATOM 1967 C C . ARG A 1 239 ? 7.611 14.789 13.494 1.00 67.19 239 ARG A C 1
ATOM 1969 O O . ARG A 1 239 ? 8.338 14.253 12.662 1.00 67.19 239 ARG A O 1
ATOM 1976 N N . LYS A 1 240 ? 7.422 16.112 13.548 1.00 74.75 240 LYS A N 1
ATOM 1977 C CA . LYS A 1 240 ? 8.085 17.064 12.643 1.00 74.75 240 LYS A CA 1
ATOM 1978 C C . LYS A 1 240 ? 9.608 16.866 12.654 1.00 74.75 240 LYS A C 1
ATOM 1980 O O . LYS A 1 240 ? 10.226 16.907 13.720 1.00 74.75 240 LYS A O 1
ATOM 1985 N N . ASN A 1 241 ? 10.212 16.716 11.475 1.00 76.38 241 ASN A N 1
ATOM 1986 C CA . ASN A 1 241 ? 11.651 16.504 11.304 1.00 76.38 241 ASN A CA 1
ATOM 1987 C C . ASN A 1 241 ? 12.229 17.392 10.176 1.00 76.38 241 ASN A C 1
ATOM 1989 O O . ASN A 1 241 ? 12.339 16.962 9.026 1.00 76.38 241 ASN A O 1
ATOM 1993 N N . PRO A 1 242 ? 12.649 18.631 10.496 1.00 79.62 242 PRO A N 1
ATOM 1994 C CA . PRO A 1 242 ? 13.173 19.578 9.507 1.00 79.62 242 PRO A CA 1
ATOM 1995 C C . PRO A 1 242 ? 14.421 19.082 8.761 1.00 79.62 242 PRO A C 1
ATOM 1997 O O . PRO A 1 242 ? 14.590 19.376 7.579 1.00 79.62 242 PRO A O 1
ATOM 2000 N N . LEU A 1 243 ? 15.278 18.296 9.423 1.00 80.81 243 LEU A N 1
ATOM 2001 C CA . LEU A 1 243 ? 16.478 17.728 8.804 1.00 80.81 243 LEU A CA 1
ATOM 2002 C C . LEU A 1 243 ? 16.104 16.735 7.697 1.00 80.81 243 LEU A C 1
ATOM 2004 O O . LEU A 1 243 ? 16.624 16.804 6.585 1.00 80.81 243 LEU A O 1
ATOM 2008 N N . ARG A 1 244 ? 15.153 15.840 7.980 1.00 79.06 244 ARG A N 1
ATOM 2009 C CA . ARG A 1 244 ? 14.644 14.871 7.001 1.00 79.06 244 ARG A CA 1
ATOM 2010 C C . ARG A 1 244 ? 13.942 15.568 5.833 1.00 79.06 244 ARG A C 1
ATOM 2012 O O . ARG A 1 244 ? 14.131 15.175 4.687 1.00 79.06 244 ARG A O 1
ATOM 2019 N N . GLN A 1 245 ? 13.206 16.645 6.099 1.00 77.94 245 GLN A N 1
ATOM 2020 C CA . GLN A 1 245 ? 12.598 17.472 5.054 1.00 77.94 245 GLN A CA 1
ATOM 2021 C C . GLN A 1 245 ? 13.648 18.097 4.115 1.00 77.94 245 GLN A C 1
ATOM 2023 O O . GLN A 1 245 ? 13.471 18.073 2.894 1.00 77.94 245 GLN A O 1
ATOM 2028 N N . GLN A 1 246 ? 14.756 18.619 4.653 1.00 81.12 246 GLN A N 1
ATOM 2029 C CA . GLN A 1 246 ? 15.861 19.144 3.839 1.00 81.12 246 GLN A CA 1
ATOM 2030 C C . GLN A 1 246 ? 16.522 18.048 2.993 1.00 81.12 246 GLN A C 1
ATOM 2032 O O . GLN A 1 246 ? 16.766 18.267 1.807 1.00 81.12 246 GLN A O 1
ATOM 2037 N N . GLN A 1 247 ? 16.746 16.857 3.562 1.00 83.06 247 GLN A N 1
ATOM 2038 C CA . GLN A 1 247 ? 17.293 15.708 2.828 1.00 83.06 247 GLN A CA 1
ATOM 2039 C C . GLN A 1 247 ? 16.416 15.318 1.633 1.00 83.06 247 GLN A C 1
ATOM 2041 O O . GLN A 1 247 ? 16.927 15.145 0.529 1.00 83.06 247 GLN A O 1
ATOM 2046 N N . LEU A 1 248 ? 15.096 15.235 1.828 1.00 81.56 248 LEU A N 1
ATOM 2047 C CA . LEU A 1 248 ? 14.145 14.921 0.758 1.00 81.56 248 LEU A CA 1
ATOM 2048 C C . LEU A 1 248 ? 14.104 16.016 -0.316 1.00 81.56 248 LEU A C 1
ATOM 2050 O O . LEU A 1 248 ? 14.053 15.714 -1.504 1.00 81.56 248 LEU A O 1
ATOM 2054 N N . THR A 1 249 ? 14.204 17.285 0.087 1.00 80.56 249 THR A N 1
ATOM 2055 C CA . THR A 1 249 ? 14.267 18.423 -0.847 1.00 80.56 249 THR A CA 1
ATOM 2056 C C . THR A 1 249 ? 15.541 18.385 -1.698 1.00 80.56 249 THR A C 1
ATOM 2058 O O . THR A 1 249 ? 15.508 18.693 -2.887 1.00 80.56 249 THR A O 1
ATOM 2061 N N . ALA A 1 250 ? 16.676 18.000 -1.109 1.00 83.81 250 ALA A N 1
ATOM 2062 C CA . ALA A 1 250 ? 17.928 17.823 -1.840 1.00 83.81 250 ALA A CA 1
ATOM 2063 C C . ALA A 1 250 ? 17.868 16.614 -2.790 1.00 83.81 250 ALA A C 1
ATOM 2065 O O . ALA A 1 250 ? 18.266 16.735 -3.947 1.00 83.81 250 ALA A O 1
ATOM 2066 N N . LEU A 1 251 ? 17.313 15.485 -2.330 1.00 83.62 251 LEU A N 1
ATOM 2067 C CA . LEU A 1 251 ? 17.104 14.281 -3.142 1.00 83.62 251 LEU A CA 1
ATOM 2068 C C . LEU A 1 251 ? 16.247 14.578 -4.375 1.00 83.62 251 LEU A C 1
ATOM 2070 O O . LEU A 1 251 ? 16.609 14.202 -5.485 1.00 83.62 251 LEU A O 1
ATOM 2074 N N . ALA A 1 252 ? 15.145 15.304 -4.191 1.00 80.31 252 ALA A N 1
ATOM 2075 C CA . ALA A 1 252 ? 14.222 15.665 -5.262 1.00 80.31 252 ALA A CA 1
ATOM 2076 C C . ALA A 1 252 ? 14.901 16.433 -6.416 1.00 80.31 252 ALA A C 1
ATOM 2078 O O . ALA A 1 252 ? 14.451 16.348 -7.556 1.00 80.31 252 ALA A O 1
ATOM 2079 N N . LYS A 1 253 ? 15.987 17.168 -6.132 1.00 81.50 253 LYS A N 1
ATOM 2080 C CA . LYS A 1 253 ? 16.752 17.934 -7.130 1.00 81.50 253 LYS A CA 1
ATOM 2081 C C . LYS A 1 253 ? 17.763 17.089 -7.907 1.00 81.50 253 LYS A C 1
ATOM 2083 O O . LYS A 1 253 ? 18.122 17.467 -9.019 1.00 81.50 253 LYS A O 1
ATOM 2088 N N . SER A 1 254 ? 18.265 16.003 -7.321 1.00 82.94 254 SER A N 1
ATOM 2089 C CA . SER A 1 254 ? 19.351 15.199 -7.899 1.00 82.94 254 SER A CA 1
ATOM 2090 C C . SER A 1 254 ? 18.884 13.872 -8.489 1.00 82.94 254 SER A C 1
ATOM 2092 O O . SER A 1 254 ? 19.537 13.347 -9.393 1.00 82.94 254 SER A O 1
ATOM 2094 N N . ILE A 1 255 ? 17.774 13.324 -7.990 1.00 85.19 255 ILE A N 1
ATOM 2095 C CA . ILE A 1 255 ? 17.295 12.001 -8.374 1.00 85.19 255 ILE A CA 1
ATOM 2096 C C . ILE A 1 255 ? 16.767 11.992 -9.816 1.00 85.19 255 ILE A C 1
ATOM 2098 O O . ILE A 1 255 ? 16.092 12.922 -10.260 1.00 85.19 255 ILE A O 1
ATOM 2102 N N . LYS A 1 256 ? 17.080 10.926 -10.560 1.00 85.31 256 LYS A N 1
ATOM 2103 C CA . LYS A 1 256 ? 16.640 10.728 -11.945 1.00 85.31 256 LYS A CA 1
ATOM 2104 C C . LYS A 1 256 ? 15.970 9.363 -12.099 1.00 85.31 256 LYS A C 1
ATOM 2106 O O . LYS A 1 256 ? 16.451 8.409 -11.488 1.00 85.31 256 LYS A O 1
ATOM 2111 N N . PRO A 1 257 ? 14.908 9.253 -12.917 1.00 88.12 257 PRO A N 1
ATOM 2112 C CA . PRO A 1 257 ? 14.315 7.967 -13.240 1.00 88.12 257 PRO A CA 1
ATOM 2113 C C . PRO A 1 257 ? 15.287 7.063 -13.986 1.00 88.12 257 PRO A C 1
ATOM 2115 O O . PRO A 1 257 ? 16.173 7.538 -14.700 1.00 88.12 257 PRO A O 1
ATOM 2118 N N . ASP A 1 258 ? 15.074 5.760 -13.853 1.00 90.06 258 ASP A N 1
ATOM 2119 C CA . ASP A 1 258 ? 15.732 4.755 -14.672 1.00 90.06 258 ASP A CA 1
ATOM 2120 C C . ASP A 1 258 ? 15.215 4.774 -16.126 1.00 90.06 258 ASP A C 1
ATOM 2122 O O . ASP A 1 258 ? 14.359 5.578 -16.513 1.00 90.06 258 ASP A O 1
ATOM 2126 N N . ARG A 1 259 ? 15.729 3.856 -16.954 1.00 90.56 259 ARG A N 1
ATOM 2127 C CA . ARG A 1 259 ? 15.349 3.728 -18.373 1.00 90.56 259 ARG A CA 1
ATOM 2128 C C . ARG A 1 259 ? 13.855 3.455 -18.613 1.00 90.56 259 ARG A C 1
ATOM 2130 O O . ARG A 1 259 ? 13.391 3.655 -19.729 1.00 90.56 259 ARG A O 1
ATOM 2137 N N . PHE A 1 260 ? 13.113 3.006 -17.598 1.00 90.19 260 PHE A N 1
ATOM 2138 C CA . PHE A 1 260 ? 11.667 2.764 -17.659 1.00 90.19 260 PHE A CA 1
ATOM 2139 C C . PHE A 1 260 ? 10.848 3.898 -17.035 1.00 90.19 260 PHE A C 1
ATOM 2141 O O . PHE A 1 260 ? 9.620 3.810 -16.968 1.00 90.19 260 PHE A O 1
ATOM 2148 N N . GLY A 1 261 ? 11.509 4.973 -16.600 1.00 88.94 261 GLY A N 1
ATOM 2149 C CA . GLY A 1 261 ? 10.857 6.097 -15.949 1.00 88.94 261 GLY A CA 1
ATOM 2150 C C . GLY A 1 261 ? 10.505 5.839 -14.485 1.00 88.94 261 GLY A C 1
ATOM 2151 O O . GLY A 1 261 ? 9.683 6.582 -13.961 1.00 88.94 261 GLY A O 1
ATOM 2152 N N . MET A 1 262 ? 11.112 4.844 -13.829 1.00 91.38 262 MET A N 1
ATOM 2153 C CA . MET A 1 262 ? 10.865 4.486 -12.423 1.00 91.38 262 MET A CA 1
ATOM 2154 C C . MET A 1 262 ? 11.974 4.998 -11.495 1.00 91.38 262 MET A C 1
ATOM 2156 O O . MET A 1 262 ? 13.093 5.255 -11.936 1.00 91.38 262 MET A O 1
ATOM 2160 N N . LEU A 1 263 ? 11.690 5.118 -10.196 1.00 91.75 263 LEU A N 1
ATOM 2161 C CA . LEU A 1 263 ? 12.658 5.482 -9.150 1.00 91.75 263 LEU A CA 1
ATOM 2162 C C . LEU A 1 263 ? 12.914 4.304 -8.195 1.00 91.75 263 LEU A C 1
ATOM 2164 O O . LEU A 1 263 ? 12.482 4.350 -7.041 1.00 91.75 263 LEU A O 1
ATOM 2168 N N . PRO A 1 264 ? 13.603 3.234 -8.636 1.00 90.44 264 PRO A N 1
ATOM 2169 C CA . PRO A 1 264 ? 13.947 2.131 -7.744 1.00 90.44 264 PRO A CA 1
ATOM 2170 C C . PRO A 1 264 ? 14.813 2.616 -6.575 1.00 90.44 264 PRO A C 1
ATOM 2172 O O . PRO A 1 264 ? 15.481 3.646 -6.666 1.00 90.44 264 PRO A O 1
ATOM 2175 N N . TYR A 1 265 ? 14.817 1.857 -5.477 1.00 89.75 265 TYR A N 1
ATOM 2176 C CA . TYR A 1 265 ? 15.639 2.112 -4.283 1.00 89.75 265 TYR A CA 1
ATOM 2177 C C . TYR A 1 265 ? 15.252 3.346 -3.453 1.00 89.75 265 TYR A C 1
ATOM 2179 O O . TYR A 1 265 ? 15.829 3.566 -2.388 1.00 89.75 265 TYR A O 1
ATOM 2187 N N . ILE A 1 266 ? 14.282 4.162 -3.891 1.00 86.00 266 ILE A N 1
ATOM 2188 C CA . ILE A 1 266 ? 13.870 5.344 -3.119 1.00 86.00 266 ILE A CA 1
ATOM 2189 C C . ILE A 1 266 ? 13.255 4.970 -1.764 1.00 86.00 266 ILE A C 1
ATOM 2191 O O . ILE A 1 266 ? 13.312 5.763 -0.826 1.00 86.00 266 ILE A O 1
ATOM 2195 N N . ASP A 1 267 ? 12.740 3.745 -1.642 1.00 84.75 267 ASP A N 1
ATOM 2196 C CA . ASP A 1 267 ? 12.305 3.137 -0.392 1.00 84.75 267 ASP A CA 1
ATOM 2197 C C . ASP A 1 267 ? 13.443 3.101 0.633 1.00 84.75 267 ASP A C 1
ATOM 2199 O O . ASP A 1 267 ? 13.213 3.524 1.758 1.00 84.75 267 ASP A O 1
ATOM 2203 N N . GLU A 1 268 ? 14.681 2.758 0.245 1.00 81.19 268 GLU A N 1
ATOM 2204 C CA . GLU A 1 268 ? 15.861 2.781 1.138 1.00 81.19 268 GLU A CA 1
ATOM 2205 C C . GLU A 1 268 ? 16.143 4.178 1.713 1.00 81.19 268 GLU A C 1
ATOM 2207 O O . GLU A 1 268 ? 16.747 4.316 2.779 1.00 81.19 268 GLU A O 1
ATOM 2212 N N . ILE A 1 269 ? 15.735 5.220 0.984 1.00 79.06 269 ILE A N 1
ATOM 2213 C CA . ILE A 1 269 ? 16.010 6.612 1.327 1.00 79.06 269 ILE A CA 1
ATOM 2214 C C . ILE A 1 269 ? 14.843 7.235 2.081 1.00 79.06 269 ILE A C 1
ATOM 2216 O O . ILE A 1 269 ? 15.109 8.065 2.945 1.00 79.06 269 ILE A O 1
ATOM 2220 N N . MET A 1 270 ? 13.590 6.882 1.768 1.00 73.56 270 MET A N 1
ATOM 2221 C CA . MET A 1 270 ? 12.379 7.582 2.222 1.00 73.56 270 MET A CA 1
ATOM 2222 C C . MET A 1 270 ? 11.646 6.954 3.410 1.00 73.56 270 MET A C 1
ATOM 2224 O O . MET A 1 270 ? 10.966 7.707 4.118 1.00 73.56 270 MET A O 1
ATOM 222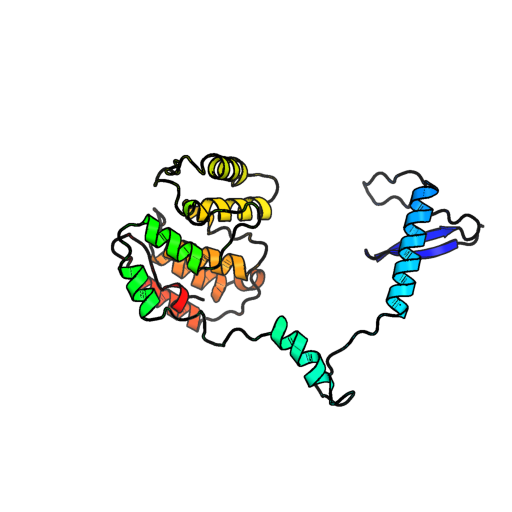8 N N . GLY A 1 271 ? 11.747 5.638 3.621 1.00 62.34 271 GLY A N 1
ATOM 2229 C CA . GLY A 1 271 ? 11.071 4.983 4.752 1.00 62.34 271 GLY A CA 1
ATOM 2230 C C . GLY A 1 271 ? 11.799 5.121 6.084 1.00 62.34 271 GLY A C 1
ATOM 2231 O O . GLY A 1 271 ? 12.737 5.952 6.191 1.00 62.34 271 GLY A O 1
#

Secondary structure (DSSP, 8-state):
---EEEEE-TTS-EEEEETTT--EE-PPPTTSPPPPP-HHHHHHHHHHHHHHHHHHHH-------TT--S-TTHHHHHHHHHHHH-----TT-S----HHHHHHHHH--SHHHHHHHHHHHHT---SSS---GGGTT-B-TTS-BS-GGGHHHHHHHHHHTT-SS-HHHHHHHHHHHHHHT-GGGG--S--SSHHHHHHHHHHHHHH----TTTHHHHHHHHIIIIISSSTHHHHHTPPP-HHHHHHHHHHHHH----TTS--TTHHHHH-

Radius of gyration: 26.45 Å; chains: 1; bounding box: 66×36×63 Å

Foldseek 3Di:
DFDWDWAADPVRDIWIAGPPLRWTDFDDDPPDDTDDTDPVVSVVVVVVSVVVVVVVVVDDDLDDPVVCPVPVCSCVVCVVVCVVPVVPDPVLDPPQQDPVNVVVLVPDDDLQVNQLSLCVSLVDAQPPDHADSVQFLQADPVLHGNDPVCVVVSVVLVVFLPDPPDLQSNLSSLSSSCRNRDLVSLQDPDHPALSSNQSSLLSSCQSACDDPPAHNLVSLLCCLCQCQADDCVVVNVHDRDVVLSVVSNVCSVPAAADPSRGRPSVSSNRD